Protein AF-0000000078837481 (afdb_homodimer)

Organism: Phenylobacterium zucineum (strain HLK1) (NCBI:txid450851)

pLDDT: mean 87.91, std 17.88, range [26.06, 98.81]

Foldseek 3Di:
DLAVLQDPPPNDSPHDDDFFEACDQDWDQDPVRDTDGGPYYLVDDDQEQEAEFEDDDDDPSRLVSCLVSLVPHQAYEYAACSVVSCLVNPNQFQHEWEHAQVCQVVSCVVRVRHNYDPDDQKDDPRSYIYGYHDVSVVLVVLVVSCVRPNNVSSVSSCVVVVHDHDPDPPD/DLFVLQDPDPNDSPGDDDFFEACDQDWDQDPVRDTDGGPYYLVDDDQEQEAEFEDDDDDPSRLVSCLVSLVPHQAYEYAACSVVSCLVNPNQFQHEWEHAQVCQVVSCVVRVRHNYDPDDQKDDPRSYIYGYHDVSVVLVVLVVSCVRPNNVSSVSSCVVVVHDHDPDPPD

Structure (mmCIF, N/CA/C/O backbone):
data_AF-0000000078837481-model_v1
#
loop_
_entity.id
_entity.type
_entity.pdbx_description
1 polymer 'Transcriptional regulator, AraC family'
#
loop_
_atom_site.group_PDB
_atom_site.id
_atom_site.type_symbol
_atom_site.label_atom_id
_atom_site.label_alt_id
_atom_site.label_comp_id
_atom_site.label_asym_id
_atom_site.label_entity_id
_atom_site.label_seq_id
_atom_site.pdbx_PDB_ins_code
_atom_site.Cartn_x
_atom_site.Cartn_y
_atom_site.Cartn_z
_atom_site.occupancy
_atom_site.B_iso_or_equiv
_atom_site.auth_seq_id
_atom_site.auth_comp_id
_atom_site.auth_asym_id
_atom_site.auth_atom_id
_atom_site.pdbx_PDB_model_num
ATOM 1 N N . MET A 1 1 ? 1.419 1.561 -6.469 1 26.06 1 MET A N 1
ATOM 2 C CA . MET A 1 1 ? 0.127 1.013 -6.875 1 26.06 1 MET A CA 1
ATOM 3 C C . MET A 1 1 ? -0.882 2.129 -7.125 1 26.06 1 MET A C 1
ATOM 5 O O . MET A 1 1 ? -1.909 1.908 -7.77 1 26.06 1 MET A O 1
ATOM 9 N N . PHE A 1 2 ? -0.641 3.16 -6.289 1 31.77 2 PHE A N 1
ATOM 10 C CA . PHE A 1 2 ? -1.582 4.27 -6.41 1 31.77 2 PHE A CA 1
ATOM 11 C C . PHE A 1 2 ? -1.521 4.883 -7.805 1 31.77 2 PHE A C 1
ATOM 13 O O . PHE A 1 2 ? -2.541 5.324 -8.336 1 31.77 2 PHE A O 1
ATOM 20 N N . GLN A 1 3 ? -0.292 4.797 -8.336 1 32.91 3 GLN A N 1
ATOM 21 C CA . GLN A 1 3 ? -0.117 5.672 -9.492 1 32.91 3 GLN A CA 1
ATOM 22 C C . GLN A 1 3 ? -0.918 5.168 -10.688 1 32.91 3 GLN A C 1
ATOM 24 O O . GLN A 1 3 ? -1.493 5.961 -11.438 1 32.91 3 GLN A O 1
ATOM 29 N N . ASP A 1 4 ? -0.676 3.799 -10.969 1 35.66 4 ASP A N 1
ATOM 30 C CA . ASP A 1 4 ? -1.312 3.59 -12.266 1 35.66 4 ASP A CA 1
ATOM 31 C C . ASP A 1 4 ? -2.818 3.816 -12.18 1 35.66 4 ASP A C 1
ATOM 33 O O . ASP A 1 4 ? -3.521 3.729 -13.188 1 35.66 4 ASP A O 1
ATOM 37 N N . ALA A 1 5 ? -3.334 3.584 -11.078 1 35.44 5 ALA A N 1
ATOM 38 C CA . ALA A 1 5 ? -4.777 3.818 -11.078 1 35.44 5 ALA A CA 1
ATOM 39 C C . ALA A 1 5 ? -5.094 5.285 -11.367 1 35.44 5 ALA A C 1
ATOM 41 O O . ALA A 1 5 ? -5.84 5.918 -10.617 1 35.44 5 ALA A O 1
ATOM 42 N N . MET A 1 6 ? -3.994 6.051 -11.586 1 37.44 6 MET A N 1
ATOM 43 C CA . MET A 1 6 ? -4.492 7.316 -12.117 1 37.44 6 MET A CA 1
ATOM 44 C C . MET A 1 6 ? -5.363 7.082 -13.352 1 37.44 6 MET A C 1
ATOM 46 O O . MET A 1 6 ? -4.918 6.48 -14.328 1 37.44 6 MET A O 1
ATOM 50 N N . ALA A 1 7 ? -6.613 6.773 -13.133 1 37.03 7 ALA A N 1
ATOM 51 C CA . ALA A 1 7 ? -7.617 6.629 -14.188 1 37.03 7 ALA A CA 1
ATOM 52 C C . ALA A 1 7 ? -7.531 7.777 -15.188 1 37.03 7 ALA A C 1
ATOM 54 O O . ALA A 1 7 ? -7.277 8.922 -14.805 1 37.03 7 ALA A O 1
ATOM 55 N N . GLU A 1 8 ? -7.207 7.469 -16.375 1 39.19 8 GLU A N 1
ATOM 56 C CA . GLU A 1 8 ? -7.645 8.344 -17.453 1 39.19 8 GLU A CA 1
ATOM 57 C C . GLU A 1 8 ? -9.141 8.625 -17.375 1 39.19 8 GLU A C 1
ATOM 59 O O . GLU A 1 8 ? -9.945 7.695 -17.297 1 39.19 8 GLU A O 1
ATOM 64 N N . VAL A 1 9 ? -9.672 9.523 -16.766 1 36.88 9 VAL A N 1
ATOM 65 C CA . VAL A 1 9 ? -11.086 9.859 -16.891 1 36.88 9 VAL A CA 1
ATOM 66 C C . VAL A 1 9 ? -11.258 10.984 -17.906 1 36.88 9 VAL A C 1
ATOM 68 O O . VAL A 1 9 ? -10.703 12.07 -17.75 1 36.88 9 VAL A O 1
ATOM 71 N N . GLU A 1 10 ? -12.336 10.625 -18.844 1 38.66 10 GLU A N 1
ATOM 72 C CA . GLU A 1 10 ? -12.883 11.375 -19.969 1 38.66 10 GLU A CA 1
ATOM 73 C C . GLU A 1 10 ? -11.773 12.023 -20.797 1 38.66 10 GLU A C 1
ATOM 75 O O . GLU A 1 10 ? -11.914 13.164 -21.25 1 38.66 10 GLU A O 1
ATOM 80 N N . GLY A 1 11 ? -10.688 11.484 -20.922 1 39.62 11 GLY A N 1
ATOM 81 C CA . GLY A 1 11 ? -9.656 12.016 -21.797 1 39.62 11 GLY A CA 1
ATOM 82 C C . GLY A 1 11 ? -8.547 12.734 -21.047 1 39.62 11 GLY A C 1
ATOM 83 O O . GLY A 1 11 ? -7.547 13.133 -21.641 1 39.62 11 GLY A O 1
ATOM 84 N N . ARG A 1 12 ? -8.852 13.406 -19.953 1 42.44 12 ARG A N 1
ATOM 85 C CA . ARG A 1 12 ? -7.828 14.094 -19.172 1 42.44 12 ARG A CA 1
ATOM 86 C C . ARG A 1 12 ? -7.348 13.227 -18.016 1 42.44 12 ARG A C 1
ATOM 88 O O . ARG A 1 12 ? -8.148 12.555 -17.359 1 42.44 12 ARG A O 1
ATOM 95 N N . MET A 1 13 ? -6.301 12.734 -18 1 47.03 13 MET A N 1
ATOM 96 C CA . MET A 1 13 ? -5.672 12.055 -16.875 1 47.03 13 MET A CA 1
ATOM 97 C C . MET A 1 13 ? -5.754 12.914 -15.617 1 47.03 13 MET A C 1
ATOM 99 O O . MET A 1 13 ? -5.293 14.055 -15.602 1 47.03 13 MET A O 1
ATOM 103 N N . ALA A 1 14 ? -6.805 13.047 -14.977 1 54.41 14 ALA A N 1
ATOM 104 C CA . ALA A 1 14 ? -6.742 13.602 -13.625 1 54.41 14 ALA A CA 1
ATOM 105 C C . ALA A 1 14 ? -5.629 12.945 -12.82 1 54.41 14 ALA A C 1
ATOM 107 O O . ALA A 1 14 ? -5.77 11.805 -12.367 1 54.41 14 ALA A O 1
ATOM 108 N N . HIS A 1 15 ? -4.383 13.547 -13.023 1 71.38 15 HIS A N 1
ATOM 109 C CA . HIS A 1 15 ? -3.27 12.766 -12.492 1 71.38 15 HIS A CA 1
ATOM 110 C C . HIS A 1 15 ? -2.434 13.594 -11.523 1 71.38 15 HIS A C 1
ATOM 112 O O . HIS A 1 15 ? -2.344 14.82 -11.656 1 71.38 15 HIS A O 1
ATOM 118 N N . PHE A 1 16 ? -2.354 13.078 -10.422 1 80.5 16 PHE A N 1
ATOM 119 C CA . PHE A 1 16 ? -1.284 13.547 -9.547 1 80.5 16 PHE A CA 1
ATOM 120 C C . PHE A 1 16 ? 0.07 13.047 -10.031 1 80.5 16 PHE A C 1
ATOM 122 O O . PHE A 1 16 ? 0.193 11.891 -10.453 1 80.5 16 PHE A O 1
ATOM 129 N N . SER A 1 17 ? 0.948 14.039 -10.156 1 84.56 17 SER A N 1
ATOM 130 C CA . SER A 1 17 ? 2.336 13.617 -10.312 1 84.56 17 SER A CA 1
ATOM 131 C C . SER A 1 17 ? 2.998 13.391 -8.953 1 84.56 17 SER A C 1
ATOM 133 O O . SER A 1 17 ? 3.24 14.344 -8.211 1 84.56 17 SER A O 1
ATOM 135 N N . LEU A 1 18 ? 3.314 12.18 -8.727 1 88.62 18 LEU A N 1
ATOM 136 C CA . LEU A 1 18 ? 3.809 11.828 -7.402 1 88.62 18 LEU A CA 1
ATOM 137 C C . LEU A 1 18 ? 5.332 11.867 -7.363 1 88.62 18 LEU A C 1
ATOM 139 O O . LEU A 1 18 ? 5.996 11.406 -8.297 1 88.62 18 LEU A O 1
ATOM 143 N N . TYR A 1 19 ? 5.844 12.445 -6.305 1 90.12 19 TYR A N 1
ATOM 144 C CA . TYR A 1 19 ? 7.262 12.32 -5.984 1 90.12 19 TYR A CA 1
ATOM 145 C C . TYR A 1 19 ? 7.473 12.211 -4.48 1 90.12 19 TYR A C 1
ATOM 147 O O . TYR A 1 19 ? 6.625 12.648 -3.695 1 90.12 19 TYR A O 1
ATOM 155 N N . THR A 1 20 ? 8.602 11.609 -4.129 1 93.62 20 THR A N 1
ATOM 156 C CA . THR A 1 20 ? 8.922 11.445 -2.715 1 93.62 20 THR A CA 1
ATOM 157 C C . THR A 1 20 ? 10.031 12.406 -2.297 1 93.62 20 THR A C 1
ATOM 159 O O . THR A 1 20 ? 10.906 12.734 -3.098 1 93.62 20 THR A O 1
ATOM 162 N N . VAL A 1 21 ? 9.906 12.867 -1.098 1 95.38 21 VAL A N 1
ATOM 163 C CA . VAL A 1 21 ? 10.867 13.805 -0.535 1 95.38 21 VAL A CA 1
ATOM 164 C C . VAL A 1 21 ? 11.422 13.25 0.779 1 95.38 21 VAL A C 1
ATOM 166 O O . VAL A 1 21 ? 10.672 12.727 1.601 1 95.38 21 VAL A O 1
ATOM 169 N N . ALA A 1 22 ? 12.719 13.281 0.964 1 95.5 22 ALA A N 1
ATOM 170 C CA . ALA A 1 22 ? 13.414 12.891 2.189 1 95.5 22 ALA A CA 1
ATOM 171 C C . ALA A 1 22 ? 14.492 13.898 2.561 1 95.5 22 ALA A C 1
ATOM 173 O O . ALA A 1 22 ? 14.758 14.836 1.805 1 95.5 22 ALA A O 1
ATOM 174 N N . PRO A 1 23 ? 15.047 13.758 3.82 1 94.38 23 PRO A N 1
ATOM 175 C CA . PRO A 1 23 ? 16.109 14.703 4.168 1 94.38 23 PRO A CA 1
ATOM 176 C C . PRO A 1 23 ? 17.25 14.719 3.146 1 94.38 23 PRO A C 1
ATOM 178 O O . PRO A 1 23 ? 17.766 15.781 2.814 1 94.38 23 PRO A O 1
ATOM 181 N N . THR A 1 24 ? 17.578 13.484 2.682 1 92.19 24 THR A N 1
ATOM 182 C CA . THR A 1 24 ? 18.562 13.297 1.625 1 92.19 24 THR A CA 1
ATOM 183 C C . THR A 1 24 ? 18.016 12.398 0.519 1 92.19 24 THR A C 1
ATOM 185 O O . THR A 1 24 ? 17 11.727 0.706 1 92.19 24 THR A O 1
ATOM 188 N N . PRO A 1 25 ? 18.672 12.484 -0.636 1 90.25 25 PRO A N 1
ATOM 189 C CA . PRO A 1 25 ? 18.188 11.633 -1.722 1 90.25 25 PRO A CA 1
ATOM 190 C C . PRO A 1 25 ? 18.625 10.18 -1.57 1 90.25 25 PRO A C 1
ATOM 192 O O . PRO A 1 25 ? 18.359 9.359 -2.457 1 90.25 25 PRO A O 1
ATOM 195 N N . GLU A 1 26 ? 19.234 9.82 -0.455 1 93.12 26 GLU A N 1
ATOM 196 C CA . GLU A 1 26 ? 19.656 8.445 -0.213 1 93.12 26 GLU A CA 1
ATOM 197 C C . GLU A 1 26 ? 18.469 7.527 0.027 1 93.12 26 GLU A C 1
ATOM 199 O O . GLU A 1 26 ? 17.453 7.953 0.576 1 93.12 26 GLU A O 1
ATOM 204 N N . PRO A 1 27 ? 18.609 6.266 -0.442 1 93.69 27 PRO A N 1
ATOM 205 C CA . PRO A 1 27 ? 17.516 5.32 -0.208 1 93.69 27 PRO A CA 1
ATOM 206 C C . PRO A 1 27 ? 17.094 5.246 1.26 1 93.69 27 PRO A C 1
ATOM 208 O O . PRO A 1 27 ? 17.953 5.305 2.148 1 93.69 27 PRO A O 1
ATOM 211 N N . VAL A 1 28 ? 15.797 5.148 1.418 1 90.94 28 VAL A N 1
ATOM 212 C CA . VAL A 1 28 ? 15.227 5.051 2.758 1 90.94 28 VAL A CA 1
ATOM 213 C C . VAL A 1 28 ? 14.586 3.674 2.949 1 90.94 28 VAL A C 1
ATOM 215 O O . VAL A 1 28 ? 13.758 3.25 2.145 1 90.94 28 VAL A O 1
ATOM 218 N N . ARG A 1 29 ? 15.008 2.998 3.99 1 87.25 29 ARG A N 1
ATOM 219 C CA . ARG A 1 29 ? 14.398 1.718 4.332 1 87.25 29 ARG A CA 1
ATOM 220 C C . ARG A 1 29 ? 13.164 1.917 5.215 1 87.25 29 ARG A C 1
ATOM 222 O O . ARG A 1 29 ? 13.266 2.467 6.312 1 87.25 29 ARG A O 1
ATOM 229 N N . MET A 1 30 ? 12.117 1.391 4.723 1 82.94 30 MET A N 1
ATOM 230 C CA . MET A 1 30 ? 10.867 1.494 5.469 1 82.94 30 MET A CA 1
ATOM 231 C C . MET A 1 30 ? 10.742 0.363 6.484 1 82.94 30 MET A C 1
ATOM 233 O O . MET A 1 30 ? 11.438 -0.65 6.379 1 82.94 30 MET A O 1
ATOM 237 N N . THR A 1 31 ? 9.984 0.559 7.566 1 69.19 31 THR A N 1
ATOM 238 C CA . THR A 1 31 ? 9.797 -0.431 8.617 1 69.19 31 THR A CA 1
ATOM 239 C C . THR A 1 31 ? 9.414 -1.784 8.031 1 69.19 31 THR A C 1
ATOM 241 O O . THR A 1 31 ? 9.875 -2.826 8.492 1 69.19 31 THR A O 1
ATOM 244 N N . GLY A 1 32 ? 8.719 -1.989 6.832 1 70.31 32 GLY A N 1
ATOM 245 C CA . GLY A 1 32 ? 8.32 -3.227 6.184 1 70.31 32 GLY A CA 1
ATOM 246 C C . GLY A 1 32 ? 9.414 -3.83 5.32 1 70.31 32 GLY A C 1
ATOM 247 O O . GLY A 1 32 ? 9.289 -4.965 4.855 1 70.31 32 GLY A O 1
ATOM 248 N N . GLY A 1 33 ? 10.508 -3.166 5.262 1 77.25 33 GLY A N 1
ATOM 249 C CA . GLY A 1 33 ? 11.656 -3.689 4.535 1 77.25 33 GLY A CA 1
ATOM 250 C C . GLY A 1 33 ? 11.789 -3.119 3.137 1 77.25 33 GLY A C 1
ATOM 251 O O . GLY A 1 33 ? 12.82 -3.289 2.486 1 77.25 33 GLY A O 1
ATOM 252 N N . LEU A 1 34 ? 10.773 -2.475 2.711 1 85.06 34 LEU A N 1
ATOM 253 C CA . LEU A 1 34 ? 10.844 -1.823 1.407 1 85.06 34 LEU A CA 1
ATOM 254 C C . LEU A 1 34 ? 11.859 -0.683 1.425 1 85.06 34 LEU A C 1
ATOM 256 O O . LEU A 1 34 ? 11.898 0.099 2.377 1 85.06 34 LEU A O 1
ATOM 260 N N . VAL A 1 35 ? 12.648 -0.64 0.403 1 90.38 35 VAL A N 1
ATOM 261 C CA . VAL A 1 35 ? 13.609 0.451 0.262 1 90.38 35 VAL A CA 1
ATOM 262 C C . VAL A 1 35 ? 13.156 1.391 -0.856 1 90.38 35 VAL A C 1
ATOM 264 O O . VAL A 1 35 ? 13.008 0.97 -2.006 1 90.38 35 VAL A O 1
ATOM 267 N N . VAL A 1 36 ? 12.977 2.652 -0.474 1 91.94 36 VAL A N 1
ATOM 268 C CA . VAL A 1 36 ? 12.461 3.643 -1.416 1 91.94 36 VAL A CA 1
ATOM 269 C C . VAL A 1 36 ? 13.555 4.66 -1.737 1 91.94 36 VAL A C 1
ATOM 271 O O . VAL A 1 36 ? 14.281 5.105 -0.845 1 91.94 36 VAL A O 1
ATOM 274 N N . GLN A 1 37 ? 13.648 4.957 -2.967 1 93.94 37 GLN A N 1
ATOM 275 C CA . GLN A 1 37 ? 14.539 6.027 -3.41 1 93.94 37 GLN A CA 1
ATOM 276 C C . GLN A 1 37 ? 13.781 7.348 -3.543 1 93.94 37 GLN A C 1
ATOM 278 O O . GLN A 1 37 ? 12.977 7.52 -4.457 1 93.94 37 GLN A O 1
ATOM 283 N N . PRO A 1 38 ? 14.164 8.266 -2.59 1 94.56 38 PRO A N 1
ATOM 284 C CA . PRO A 1 38 ? 13.492 9.562 -2.73 1 94.56 38 PRO A CA 1
ATOM 285 C C . PRO A 1 38 ? 13.859 10.273 -4.031 1 94.56 38 PRO A C 1
ATOM 287 O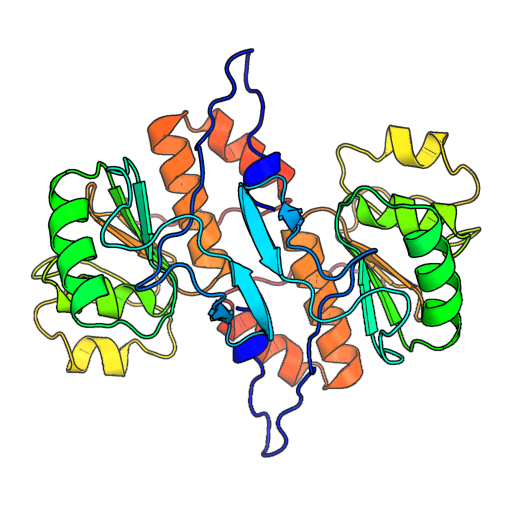 O . PRO A 1 38 ? 15.008 10.211 -4.473 1 94.56 38 PRO A O 1
ATOM 290 N N . ARG A 1 39 ? 12.875 10.961 -4.656 1 92.88 39 ARG A N 1
ATOM 291 C CA . ARG A 1 39 ? 13.133 11.719 -5.879 1 92.88 39 ARG A CA 1
ATOM 292 C C . ARG A 1 39 ? 13.867 13.023 -5.57 1 92.88 39 ARG A C 1
ATOM 294 O O . ARG A 1 39 ? 14.695 13.477 -6.363 1 92.88 39 ARG A O 1
ATOM 301 N N . PHE A 1 40 ? 13.562 13.602 -4.379 1 95.19 40 PHE A N 1
ATOM 302 C CA . PHE A 1 40 ? 14.164 14.875 -4.016 1 95.19 40 PHE A CA 1
ATOM 303 C C . PHE A 1 40 ? 14.586 14.883 -2.553 1 95.19 40 PHE A C 1
ATOM 305 O O . PHE A 1 40 ? 14 14.172 -1.73 1 95.19 40 PHE A O 1
ATOM 312 N N . ALA A 1 41 ? 15.586 15.672 -2.322 1 96.62 41 ALA A N 1
ATOM 313 C CA . ALA A 1 41 ? 15.852 16.109 -0.957 1 96.62 41 ALA A CA 1
ATOM 314 C C . ALA A 1 41 ? 14.969 17.297 -0.584 1 96.62 41 ALA A C 1
ATOM 316 O O . ALA A 1 41 ? 14.516 18.047 -1.457 1 96.62 41 ALA A O 1
ATOM 317 N N . VAL A 1 42 ? 14.742 17.469 0.721 1 96.12 42 VAL A N 1
ATOM 318 C CA . VAL A 1 42 ? 13.922 18.578 1.178 1 96.12 42 VAL A CA 1
ATOM 319 C C . VAL A 1 42 ? 14.516 19.891 0.677 1 96.12 42 VAL A C 1
ATOM 321 O O . VAL A 1 42 ? 13.781 20.859 0.417 1 96.12 42 VAL A O 1
ATOM 324 N N . ALA A 1 43 ? 15.82 19.969 0.473 1 95.12 43 ALA A N 1
ATOM 325 C CA . ALA A 1 43 ? 16.516 21.172 0.068 1 95.12 43 ALA A CA 1
ATOM 326 C C . ALA A 1 43 ? 16.188 21.547 -1.372 1 95.12 43 ALA A C 1
ATOM 328 O O . ALA A 1 43 ? 16.266 22.719 -1.752 1 95.12 43 ALA A O 1
ATOM 329 N N . ASP A 1 44 ? 15.781 20.625 -2.186 1 95.06 44 ASP A N 1
ATOM 330 C CA . ASP A 1 44 ? 15.609 20.906 -3.605 1 95.06 44 ASP A CA 1
ATOM 331 C C . ASP A 1 44 ? 14.25 20.438 -4.109 1 95.06 44 ASP A C 1
ATOM 333 O O . ASP A 1 44 ? 14.039 20.312 -5.316 1 95.06 44 ASP A O 1
ATOM 337 N N . ALA A 1 45 ? 13.367 20.125 -3.236 1 96.44 45 ALA A N 1
ATOM 338 C CA . ALA A 1 45 ? 12.047 19.625 -3.641 1 96.44 45 ALA A CA 1
ATOM 339 C C . ALA A 1 45 ? 11.203 20.75 -4.223 1 96.44 45 ALA A C 1
ATOM 341 O O . ALA A 1 45 ? 11.156 21.859 -3.67 1 96.44 45 ALA A O 1
ATOM 342 N N . PRO A 1 46 ? 10.508 20.531 -5.379 1 96.19 46 PRO A N 1
ATOM 343 C CA . PRO A 1 46 ? 9.547 21.516 -5.859 1 96.19 46 PRO A CA 1
ATOM 344 C C . PRO A 1 46 ? 8.359 21.703 -4.914 1 96.19 46 PRO A C 1
ATOM 346 O O . PRO A 1 46 ? 8.094 20.828 -4.086 1 96.19 46 PRO A O 1
ATOM 349 N N . GLN A 1 47 ? 7.633 22.875 -5.078 1 97.38 47 GLN A N 1
ATOM 350 C CA . GLN A 1 47 ? 6.441 23.125 -4.273 1 97.38 47 GLN A CA 1
ATOM 351 C C . GLN A 1 47 ? 5.309 22.188 -4.66 1 97.38 47 GLN A C 1
ATOM 353 O O . GLN A 1 47 ? 4.863 22.172 -5.809 1 97.38 47 GLN A O 1
ATOM 358 N N . PRO A 1 48 ? 4.867 21.406 -3.67 1 95.75 48 PRO A N 1
ATOM 359 C CA . PRO A 1 48 ? 3.752 20.5 -3.959 1 95.75 48 PRO A CA 1
ATOM 360 C C . PRO A 1 48 ? 2.391 21.172 -3.787 1 95.75 48 PRO A C 1
ATOM 362 O O . PRO A 1 48 ? 2.258 22.125 -3.002 1 95.75 48 PRO A O 1
ATOM 365 N N . ASP A 1 49 ? 1.393 20.609 -4.492 1 94.19 49 ASP A N 1
ATOM 366 C CA . ASP A 1 49 ? 0.005 21 -4.262 1 94.19 49 ASP A CA 1
ATOM 367 C C . ASP A 1 49 ? -0.604 20.219 -3.102 1 94.19 49 ASP A C 1
ATOM 369 O O . ASP A 1 49 ? -1.427 20.75 -2.354 1 94.19 49 ASP A O 1
ATOM 373 N N . VAL A 1 50 ? -0.196 18.953 -3.004 1 95.31 50 VAL A N 1
ATOM 374 C CA . VAL A 1 50 ? -0.675 18.047 -1.969 1 95.31 50 VAL A CA 1
ATOM 375 C C . VAL A 1 50 ? 0.513 17.406 -1.252 1 95.31 50 VAL A C 1
ATOM 377 O O . VAL A 1 50 ? 1.466 16.953 -1.895 1 95.31 50 VAL A O 1
ATOM 380 N N . ILE A 1 51 ? 0.456 17.422 0.068 1 97.12 51 ILE A N 1
ATOM 381 C CA . ILE A 1 51 ? 1.488 16.781 0.87 1 97.12 51 ILE A CA 1
ATOM 382 C C . ILE A 1 51 ? 0.883 15.609 1.645 1 97.12 51 ILE A C 1
ATOM 384 O O . ILE A 1 51 ? -0.155 15.766 2.293 1 97.12 51 ILE A O 1
ATOM 388 N N . VAL A 1 52 ? 1.451 14.461 1.493 1 96.44 52 VAL A N 1
ATOM 389 C CA . VAL A 1 52 ? 1.064 13.289 2.277 1 96.44 52 VAL A CA 1
ATOM 390 C C . VAL A 1 52 ? 2.201 12.898 3.221 1 96.44 52 VAL A C 1
ATOM 392 O O . VAL A 1 52 ? 3.318 12.633 2.777 1 96.44 52 VAL A O 1
ATOM 395 N N . VAL A 1 53 ? 1.93 12.867 4.516 1 96.38 53 VAL A N 1
ATOM 396 C CA . VAL A 1 53 ? 2.928 12.547 5.531 1 96.38 53 VAL A CA 1
ATOM 397 C C . VAL A 1 53 ? 2.594 11.203 6.172 1 96.38 53 VAL A C 1
ATOM 399 O O . VAL A 1 53 ? 1.685 11.109 7.004 1 96.38 53 VAL A O 1
ATOM 402 N N . PRO A 1 54 ? 3.371 10.195 5.828 1 93.81 54 PRO A N 1
ATOM 403 C CA . PRO A 1 54 ? 3.158 8.891 6.461 1 93.81 54 PRO A CA 1
ATOM 404 C C . PRO A 1 54 ? 3.863 8.773 7.812 1 93.81 54 PRO A C 1
ATOM 406 O O . PRO A 1 54 ? 4.516 9.719 8.258 1 93.81 54 PRO A O 1
ATOM 409 N N . ALA A 1 55 ? 3.645 7.59 8.461 1 91.25 55 ALA A N 1
ATOM 410 C CA . ALA A 1 55 ? 4.453 7.305 9.641 1 91.25 55 ALA A CA 1
ATOM 411 C C . ALA A 1 55 ? 5.941 7.41 9.328 1 91.25 55 ALA A C 1
ATOM 413 O O . ALA A 1 55 ? 6.406 6.879 8.312 1 91.25 55 ALA A O 1
ATOM 414 N N . GLN A 1 56 ? 6.676 8.133 10.125 1 86.56 56 GLN A N 1
ATOM 415 C CA . GLN A 1 56 ? 8.094 8.359 9.875 1 86.56 56 GLN A CA 1
ATOM 416 C C . GLN A 1 56 ? 8.781 8.961 11.102 1 86.56 56 GLN A C 1
ATOM 418 O O . GLN A 1 56 ? 8.117 9.539 11.969 1 86.56 56 GLN A O 1
ATOM 423 N N . ARG A 1 57 ? 10.039 8.695 11.047 1 85.19 57 ARG A N 1
ATOM 424 C CA . ARG A 1 57 ? 10.875 9.547 11.875 1 85.19 57 ARG A CA 1
ATOM 425 C C . ARG A 1 57 ? 11.25 10.828 11.133 1 85.19 57 ARG A C 1
ATOM 427 O O . ARG A 1 57 ? 11.492 10.805 9.93 1 85.19 57 ARG A O 1
ATOM 434 N N . SER A 1 58 ? 11.133 11.945 11.797 1 87 58 SER A N 1
ATOM 435 C CA . SER A 1 58 ? 11.391 13.195 11.094 1 87 58 SER A CA 1
ATOM 436 C C . SER A 1 58 ? 12.617 13.906 11.664 1 87 58 SER A C 1
ATOM 438 O O . SER A 1 58 ? 12.906 13.797 12.852 1 87 58 SER A O 1
ATOM 440 N N . THR A 1 59 ? 13.297 14.516 10.766 1 90.56 59 THR A N 1
ATOM 441 C CA . THR A 1 59 ? 14.406 15.383 11.156 1 90.56 59 THR A CA 1
ATOM 442 C C . THR A 1 59 ? 13.938 16.828 11.281 1 90.56 59 THR A C 1
ATOM 444 O O . THR A 1 59 ? 12.828 17.172 10.859 1 90.56 59 THR A O 1
ATOM 447 N N . GLU A 1 60 ? 14.82 17.578 11.914 1 93.75 60 GLU A N 1
ATOM 448 C CA . GLU A 1 60 ? 14.523 19.016 12 1 93.75 60 GLU A CA 1
ATOM 449 C C . GLU A 1 60 ? 14.375 19.625 10.609 1 93.75 60 GLU A C 1
ATOM 451 O O . GLU A 1 60 ? 13.5 20.469 10.383 1 93.75 60 GLU A O 1
ATOM 456 N N . GLU A 1 61 ? 15.211 19.172 9.719 1 93.62 61 GLU A N 1
ATOM 457 C CA . GLU A 1 61 ? 15.164 19.672 8.352 1 93.62 61 GLU A CA 1
ATOM 458 C C . GLU A 1 61 ? 13.852 19.312 7.668 1 93.62 61 GLU A C 1
ATOM 460 O O . GLU A 1 61 ? 13.258 20.125 6.965 1 93.62 61 GLU A O 1
ATOM 465 N N . SER A 1 62 ? 13.422 18.141 7.906 1 95.19 62 SER A N 1
ATOM 466 C CA . SER A 1 62 ? 12.164 17.688 7.32 1 95.19 62 SER A CA 1
ATOM 467 C C . SER A 1 62 ? 10.977 18.453 7.898 1 95.19 62 SER A C 1
ATOM 469 O O . SER A 1 62 ? 10.039 18.797 7.172 1 95.19 62 SER A O 1
ATOM 471 N N . ARG A 1 63 ? 11.055 18.75 9.156 1 96.88 63 ARG A N 1
ATOM 472 C CA . ARG A 1 63 ? 9.969 19.484 9.805 1 96.88 63 ARG A CA 1
ATOM 473 C C . ARG A 1 63 ? 9.914 20.922 9.305 1 96.88 63 ARG A C 1
ATOM 475 O O . ARG A 1 63 ? 8.828 21.469 9.078 1 96.88 63 ARG A O 1
ATOM 482 N N . ALA A 1 64 ? 11.094 21.516 9.148 1 97 64 ALA A N 1
ATOM 483 C CA . ALA A 1 64 ? 11.141 22.875 8.617 1 97 64 ALA A CA 1
ATOM 484 C C . ALA A 1 64 ? 10.578 22.922 7.199 1 97 64 ALA A C 1
ATOM 486 O O . ALA A 1 64 ? 9.805 23.828 6.867 1 97 64 ALA A O 1
ATOM 487 N N . TRP A 1 65 ? 10.961 21.969 6.406 1 97.62 65 TRP A N 1
ATOM 488 C CA . TRP A 1 65 ? 10.445 21.891 5.043 1 97.62 65 TRP A CA 1
ATOM 489 C C . TRP A 1 65 ? 8.93 21.703 5.047 1 97.62 65 TRP A C 1
ATOM 491 O O . TRP A 1 65 ? 8.219 22.375 4.289 1 97.62 65 TRP A O 1
ATOM 501 N N . LEU A 1 66 ? 8.43 20.828 5.914 1 98.25 66 LEU A N 1
ATOM 502 C CA . LEU A 1 66 ? 7.004 20.547 6.016 1 98.25 66 LEU A CA 1
ATOM 503 C C . LEU A 1 66 ? 6.234 21.828 6.363 1 98.25 66 LEU A C 1
ATOM 505 O O . LEU A 1 66 ? 5.215 22.125 5.738 1 98.25 66 LEU A O 1
ATOM 509 N N . LYS A 1 67 ? 6.699 22.516 7.316 1 98 67 LYS A N 1
ATOM 510 C CA . LYS A 1 67 ? 6.055 23.75 7.738 1 98 67 LYS A CA 1
ATOM 511 C C . LYS A 1 67 ? 5.992 24.75 6.594 1 98 67 LYS A C 1
ATOM 513 O O 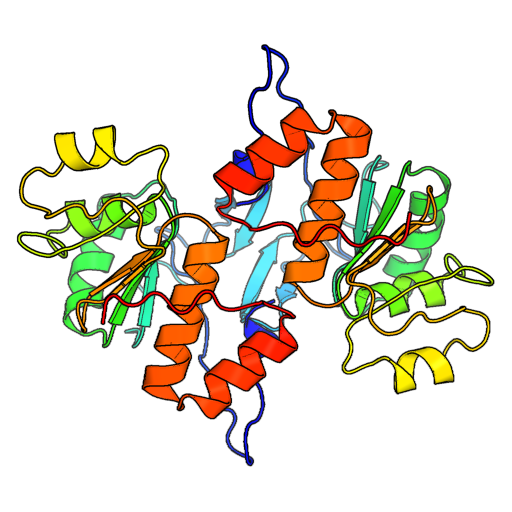. LYS A 1 67 ? 4.934 25.312 6.309 1 98 67 LYS A O 1
ATOM 518 N N . ALA A 1 68 ? 7.07 24.906 5.902 1 97.94 68 ALA A N 1
ATOM 519 C CA . ALA A 1 68 ? 7.152 25.875 4.816 1 97.94 68 ALA A CA 1
ATOM 520 C C . ALA A 1 68 ? 6.293 25.438 3.629 1 97.94 68 ALA A C 1
ATOM 522 O O . ALA A 1 68 ? 5.527 26.234 3.084 1 97.94 68 ALA A O 1
ATOM 523 N N . ALA A 1 69 ? 6.43 24.203 3.227 1 98.12 69 ALA A N 1
ATOM 524 C CA . ALA A 1 69 ? 5.723 23.688 2.057 1 98.12 69 ALA A CA 1
ATOM 525 C C . ALA A 1 69 ? 4.215 23.672 2.293 1 98.12 69 ALA A C 1
ATOM 527 O O . ALA A 1 69 ? 3.432 23.938 1.375 1 98.12 69 ALA A O 1
ATOM 528 N N . SER A 1 70 ? 3.826 23.359 3.527 1 98.31 70 SER A N 1
ATOM 529 C CA . SER A 1 70 ? 2.404 23.25 3.844 1 98.31 70 SER A CA 1
ATOM 530 C C . SER A 1 70 ? 1.715 24.609 3.773 1 98.31 70 SER A C 1
ATOM 532 O O . SER A 1 70 ? 0.513 24.688 3.508 1 98.31 70 SER A O 1
ATOM 534 N N . ALA A 1 71 ? 2.432 25.641 4 1 97.69 71 ALA A N 1
ATOM 535 C CA . ALA A 1 71 ? 1.866 26.984 3.961 1 97.69 71 ALA A CA 1
ATOM 536 C C . ALA A 1 71 ? 1.362 27.328 2.562 1 97.69 71 ALA A C 1
ATOM 538 O O . ALA A 1 71 ? 0.457 28.156 2.406 1 97.69 71 ALA A O 1
ATOM 539 N N . LYS A 1 72 ? 1.894 26.672 1.567 1 97.44 72 LYS A N 1
ATOM 540 C CA . LYS A 1 72 ? 1.555 27 0.185 1 97.44 72 LYS A CA 1
ATOM 541 C C . LYS A 1 72 ? 0.81 25.844 -0.483 1 97.44 72 LYS A C 1
ATOM 543 O O . LYS A 1 72 ? 0.331 25.969 -1.61 1 97.44 72 LYS A O 1
ATOM 548 N N . ALA A 1 73 ? 0.765 24.719 0.184 1 97.38 73 ALA A N 1
ATOM 549 C CA . ALA A 1 73 ? 0.074 23.547 -0.372 1 97.38 73 ALA A CA 1
ATOM 550 C C . ALA A 1 73 ? -1.44 23.719 -0.264 1 97.38 73 ALA A C 1
ATOM 552 O O . ALA A 1 73 ? -1.936 24.391 0.633 1 97.38 73 ALA A O 1
ATOM 553 N N . GLU A 1 74 ? -2.133 23.062 -1.146 1 96.06 74 GLU A N 1
ATOM 554 C CA . GLU A 1 74 ? -3.592 23.062 -1.092 1 96.06 74 GLU A CA 1
ATOM 555 C C . GLU A 1 74 ? -4.102 22.156 0.027 1 96.06 74 GLU A C 1
ATOM 557 O O . GLU A 1 74 ? -5.078 22.484 0.702 1 96.06 74 GLU A O 1
ATOM 562 N N . VAL A 1 75 ? -3.52 21.062 0.19 1 97.19 75 VAL A N 1
ATOM 563 C CA . VAL A 1 75 ? -3.877 20.125 1.256 1 97.19 75 VAL A CA 1
ATOM 564 C C . VAL A 1 75 ? -2.619 19.438 1.782 1 97.19 75 VAL A C 1
ATOM 566 O O . VAL A 1 75 ? -1.751 19.031 1.003 1 97.19 75 VAL A O 1
ATOM 569 N N . THR A 1 76 ? -2.488 19.406 3.066 1 98.31 76 THR A N 1
ATOM 570 C CA . THR A 1 76 ? -1.513 18.578 3.76 1 98.31 76 THR A CA 1
ATOM 571 C C . THR A 1 76 ? -2.209 17.484 4.582 1 98.31 76 THR A C 1
ATOM 573 O O . THR A 1 76 ? -3.031 17.797 5.449 1 98.31 76 THR A O 1
ATOM 576 N N . MET A 1 77 ? -1.882 16.25 4.242 1 97.94 77 MET A N 1
ATOM 577 C CA . MET A 1 77 ? -2.596 15.188 4.941 1 97.94 77 MET A CA 1
ATOM 578 C C . MET A 1 77 ? -1.618 14.188 5.559 1 97.94 77 MET A C 1
ATOM 580 O O . MET A 1 77 ? -0.475 14.078 5.113 1 97.94 77 MET A O 1
ATOM 584 N N . SER A 1 78 ? -2.08 13.523 6.629 1 97.31 78 SER A N 1
ATOM 585 C CA . SER A 1 78 ? -1.271 12.508 7.305 1 97.31 78 SER A CA 1
ATOM 586 C C . SER A 1 78 ? -1.98 11.164 7.328 1 97.31 78 SER A C 1
ATOM 588 O O . SER A 1 78 ? -3.209 11.102 7.254 1 97.31 78 SER A O 1
ATOM 590 N N . VAL A 1 79 ? -1.215 10.148 7.348 1 95.38 79 VAL A N 1
ATOM 591 C CA . VAL A 1 79 ? -1.689 8.781 7.551 1 95.38 79 VAL A CA 1
ATOM 592 C C . VAL A 1 79 ? -1.006 8.172 8.773 1 95.38 79 VAL A C 1
ATOM 594 O O . VAL A 1 79 ? 0.2 8.344 8.969 1 95.38 79 VAL A O 1
ATOM 597 N N . CYS A 1 80 ? -1.804 7.441 9.594 1 95.25 80 CYS A N 1
ATOM 598 C CA . CYS A 1 80 ? -1.268 6.805 10.797 1 95.25 80 CYS A CA 1
ATOM 599 C C . CYS A 1 80 ? -0.549 7.82 11.68 1 95.25 80 CYS A C 1
ATOM 601 O O . CYS A 1 80 ? -1.108 8.867 12.008 1 95.25 80 CYS A O 1
ATOM 603 N N . THR A 1 81 ? 0.682 7.547 12.086 1 95.69 81 THR A N 1
ATOM 604 C CA . THR A 1 81 ? 1.356 8.43 13.031 1 95.69 81 THR A CA 1
ATOM 605 C C . THR A 1 81 ? 2.012 9.602 12.305 1 95.69 81 THR A C 1
ATOM 607 O O . THR A 1 81 ? 2.744 10.383 12.914 1 95.69 81 THR A O 1
ATOM 610 N N . GLY A 1 82 ? 1.695 9.766 11.047 1 96.5 82 GLY A N 1
ATOM 611 C CA . GLY A 1 82 ? 2.082 10.992 10.367 1 96.5 82 GLY A CA 1
ATOM 612 C C . GLY A 1 82 ? 1.497 12.234 11.008 1 96.5 82 GLY A C 1
ATOM 613 O O . GLY A 1 82 ? 2.051 13.328 10.875 1 96.5 82 GLY A O 1
ATOM 614 N N . ALA A 1 83 ? 0.422 12.078 11.695 1 98.31 83 ALA A N 1
ATOM 615 C CA . ALA A 1 83 ? -0.254 13.18 12.367 1 98.31 83 ALA A CA 1
ATOM 616 C C . ALA A 1 83 ? 0.65 13.82 13.414 1 98.31 83 ALA A C 1
ATOM 618 O O . ALA A 1 83 ? 0.551 15.023 13.68 1 98.31 83 ALA A O 1
ATOM 619 N N . PHE A 1 84 ? 1.551 13.047 14.016 1 98.25 84 PHE A N 1
ATOM 620 C CA . PHE A 1 84 ? 2.484 13.594 14.992 1 98.25 84 PHE A CA 1
ATOM 621 C C . PHE A 1 84 ? 3.359 14.672 14.359 1 98.25 84 PHE A C 1
ATOM 623 O O . PHE A 1 84 ? 3.637 15.695 14.984 1 98.25 84 PHE A O 1
ATOM 630 N N . GLN A 1 85 ? 3.766 14.438 13.102 1 97.75 85 GLN A N 1
ATOM 631 C CA . GLN A 1 85 ? 4.629 15.398 12.422 1 97.75 85 GLN A CA 1
ATOM 632 C C . GLN A 1 85 ? 3.877 16.688 12.117 1 97.75 85 GLN A C 1
ATOM 634 O O . GLN A 1 85 ? 4.434 17.781 12.234 1 97.75 85 GLN A O 1
ATOM 639 N N . LEU A 1 86 ? 2.607 16.562 11.711 1 98.5 86 LEU A N 1
ATOM 640 C CA . LEU A 1 86 ? 1.796 17.75 11.484 1 98.5 86 LEU A CA 1
ATOM 641 C C . LEU A 1 86 ? 1.623 18.547 12.781 1 98.5 86 LEU A C 1
ATOM 643 O O . LEU A 1 86 ? 1.721 19.766 12.773 1 98.5 86 LEU A O 1
ATOM 647 N N . ALA A 1 87 ? 1.36 17.812 13.828 1 98.62 87 ALA A N 1
ATOM 648 C CA . ALA A 1 87 ? 1.169 18.453 15.125 1 98.62 87 ALA A CA 1
ATOM 649 C C . ALA A 1 87 ? 2.445 19.156 15.578 1 98.62 87 ALA A C 1
ATOM 651 O O . ALA A 1 87 ? 2.393 20.266 16.109 1 98.62 87 ALA A O 1
ATOM 652 N N . ARG A 1 88 ? 3.561 18.578 15.352 1 98 88 ARG A N 1
ATOM 653 C CA . ARG A 1 88 ? 4.84 19.109 15.812 1 98 88 ARG A CA 1
ATOM 654 C C . ARG A 1 88 ? 5.156 20.438 15.141 1 98 88 ARG A C 1
ATOM 656 O O . ARG A 1 88 ? 5.836 21.281 15.727 1 98 88 ARG A O 1
ATOM 663 N N . VAL A 1 89 ? 4.641 20.641 13.953 1 97.81 89 VAL A N 1
ATOM 664 C CA . VAL A 1 89 ? 4.934 21.891 13.266 1 97.81 89 VAL A CA 1
ATOM 665 C C . VAL A 1 89 ? 3.76 22.859 13.43 1 97.81 89 VAL A C 1
ATOM 667 O O . VAL A 1 89 ? 3.689 23.875 12.742 1 97.81 89 VAL A O 1
ATOM 670 N N . GLY A 1 90 ? 2.789 22.484 14.258 1 98.12 90 GLY A N 1
ATOM 671 C CA . GLY A 1 90 ? 1.736 23.391 14.672 1 98.12 90 GLY A CA 1
ATOM 672 C C . GLY A 1 90 ? 0.553 23.406 13.719 1 98.12 90 GLY A C 1
ATOM 673 O O . GLY A 1 90 ? -0.38 24.203 13.898 1 98.12 90 GLY A O 1
ATOM 674 N N . LEU A 1 91 ? 0.504 22.531 12.766 1 98.44 91 LEU A N 1
ATOM 675 C CA . LEU A 1 91 ? -0.52 22.547 11.727 1 98.44 91 LEU A CA 1
ATOM 676 C C . LEU A 1 91 ? -1.87 22.109 12.281 1 98.44 91 LEU A C 1
ATOM 678 O O . LEU A 1 91 ? -2.91 22.375 11.672 1 98.44 91 LEU A O 1
ATOM 682 N N . LEU A 1 92 ? -1.876 21.469 13.461 1 98.69 92 LEU A N 1
ATOM 683 C CA . LEU A 1 92 ? -3.115 20.875 13.961 1 98.69 92 LEU A CA 1
ATOM 684 C C . LEU A 1 92 ? -3.6 21.609 15.203 1 98.69 92 LEU A C 1
ATOM 686 O O . LEU A 1 92 ? -4.617 21.25 15.789 1 98.69 92 LEU A O 1
ATOM 690 N N . ASP A 1 93 ? -2.902 22.688 15.617 1 98.44 93 ASP A N 1
ATOM 691 C CA . ASP A 1 93 ? -3.264 23.391 16.844 1 98.44 93 ASP A CA 1
ATOM 692 C C . ASP A 1 93 ? -4.695 23.922 16.766 1 98.44 93 ASP A C 1
ATOM 694 O O . ASP A 1 93 ? -5.035 24.672 15.852 1 98.44 93 ASP A O 1
ATOM 698 N N . GLY A 1 94 ? -5.5 23.484 17.719 1 98.56 94 GLY A N 1
ATOM 699 C CA . GLY A 1 94 ? -6.871 23.953 17.844 1 98.56 94 GLY A CA 1
ATOM 700 C C . GLY A 1 94 ? -7.82 23.266 16.875 1 98.56 94 GLY A C 1
ATOM 701 O O . GLY A 1 94 ? -9.016 23.578 16.844 1 98.56 94 GLY A O 1
ATOM 702 N N . LEU A 1 95 ? -7.379 22.359 16.141 1 98.62 95 LEU A N 1
ATOM 703 C CA . LEU A 1 95 ? -8.188 21.719 15.102 1 98.62 95 LEU A CA 1
ATOM 704 C C . LEU A 1 95 ? -8.508 20.281 15.477 1 98.62 95 LEU A C 1
ATOM 706 O O . LEU A 1 95 ? -7.75 19.625 16.203 1 98.62 95 LEU A O 1
ATOM 710 N N . PRO A 1 96 ? -9.703 19.781 14.984 1 98.62 96 PRO A N 1
ATOM 711 C CA . PRO A 1 96 ? -9.914 18.328 15.094 1 98.62 96 PRO A CA 1
ATOM 712 C C . PRO A 1 96 ? -8.938 17.531 14.234 1 98.62 96 PRO A C 1
ATOM 714 O O . PRO A 1 96 ? -8.578 17.953 13.141 1 98.62 96 PRO A O 1
ATOM 717 N N . ALA A 1 97 ? -8.5 16.391 14.734 1 98.69 97 ALA A N 1
ATOM 718 C CA . ALA A 1 97 ? -7.602 15.492 14.008 1 98.69 97 ALA A CA 1
ATOM 719 C C . ALA A 1 97 ? -7.734 14.055 14.5 1 98.69 97 ALA A C 1
ATOM 721 O O . ALA A 1 97 ? -8.297 13.812 15.57 1 98.69 97 ALA A O 1
ATOM 722 N N . THR A 1 98 ? -7.344 13.172 13.766 1 98.5 98 THR A N 1
ATOM 723 C CA . THR A 1 98 ? -7.223 11.789 14.203 1 98.5 98 THR A CA 1
ATOM 724 C C . THR A 1 98 ? -5.855 11.219 13.844 1 98.5 98 THR A C 1
ATOM 726 O O . THR A 1 98 ? -5.023 11.922 13.258 1 98.5 98 THR A O 1
ATOM 729 N N . THR A 1 99 ? -5.473 10.094 14.352 1 98.06 99 THR A N 1
ATOM 730 C CA . THR A 1 99 ? -4.266 9.32 14.078 1 98.06 99 THR A CA 1
ATOM 731 C C . THR A 1 99 ? -4.52 7.832 14.289 1 98.06 99 THR A C 1
ATOM 733 O O . THR A 1 99 ? -5.668 7.406 14.445 1 98.06 99 THR A O 1
ATOM 736 N N . HIS A 1 100 ? -3.51 7.098 14.164 1 96.19 100 HIS A N 1
ATOM 737 C CA . HIS A 1 100 ? -3.678 5.664 14.367 1 96.19 100 HIS A CA 1
ATOM 738 C C . HIS A 1 100 ? -4.215 5.367 15.766 1 96.19 100 HIS A C 1
ATOM 740 O O . HIS A 1 100 ? -3.744 5.938 16.75 1 96.19 100 HIS A O 1
ATOM 746 N N . HIS A 1 101 ? -5.094 4.426 15.844 1 96.44 101 HIS A N 1
ATOM 747 C CA . HIS A 1 101 ? -5.852 4.195 17.062 1 96.44 101 HIS A CA 1
ATOM 748 C C . HIS A 1 101 ? -4.934 3.766 18.203 1 96.44 101 HIS A C 1
ATOM 750 O O . HIS A 1 101 ? -5.203 4.066 19.375 1 96.44 101 HIS A O 1
ATOM 756 N N . ASP A 1 102 ? -3.852 3.105 17.875 1 94.44 102 ASP A N 1
ATOM 757 C CA . ASP A 1 102 ? -2.932 2.633 18.906 1 94.44 102 ASP A CA 1
ATOM 758 C C . ASP A 1 102 ? -2.186 3.799 19.562 1 94.44 102 ASP A C 1
ATOM 760 O O . ASP A 1 102 ? -1.551 3.633 20.609 1 94.44 102 ASP A O 1
ATOM 764 N N . PHE A 1 103 ? -2.283 4.961 18.984 1 97.25 103 PHE A N 1
ATOM 765 C CA . PHE A 1 103 ? -1.446 6.059 19.453 1 97.25 103 PHE A CA 1
ATOM 766 C C . PHE A 1 103 ? -2.303 7.234 19.922 1 97.25 103 PHE A C 1
ATOM 768 O O . PHE A 1 103 ? -1.794 8.336 20.125 1 97.25 103 PHE A O 1
ATOM 775 N N . TRP A 1 104 ? -3.59 7.027 20.109 1 98.19 104 TRP A N 1
ATOM 776 C CA . TRP A 1 104 ? -4.488 8.102 20.516 1 98.19 104 TRP A CA 1
ATOM 777 C C . TRP A 1 104 ? -4.027 8.719 21.828 1 98.19 104 TRP A C 1
ATOM 779 O O . TRP A 1 104 ? -3.877 9.938 21.938 1 98.19 104 TRP A O 1
ATOM 789 N N . ASP A 1 105 ? -3.768 7.891 22.812 1 98.44 105 ASP A N 1
ATOM 790 C CA . ASP A 1 105 ? -3.406 8.398 24.125 1 98.44 105 ASP A CA 1
ATOM 791 C C . ASP A 1 105 ? -2.09 9.172 24.078 1 98.44 105 ASP A C 1
ATOM 793 O O . ASP A 1 105 ? -1.982 10.266 24.641 1 98.44 105 ASP A O 1
ATOM 797 N N . ALA A 1 106 ? -1.067 8.602 23.422 1 98.38 106 ALA A N 1
ATOM 798 C CA . ALA A 1 106 ? 0.23 9.266 23.297 1 98.38 106 ALA A CA 1
ATOM 799 C C . ALA A 1 106 ? 0.102 10.594 22.547 1 98.38 106 ALA A C 1
ATOM 801 O O . ALA A 1 106 ? 0.743 11.578 22.922 1 98.38 106 ALA A O 1
ATOM 802 N N . PHE A 1 107 ? -0.706 10.586 21.547 1 98.69 107 PHE A N 1
ATOM 803 C CA . PHE A 1 107 ? -0.912 11.781 20.734 1 98.69 107 PHE A CA 1
ATOM 804 C C . PHE A 1 107 ? -1.566 12.891 21.562 1 98.69 107 PHE A C 1
ATOM 806 O O . PHE A 1 107 ? -1.103 14.031 21.562 1 98.69 107 PHE A O 1
ATOM 813 N N . GLU A 1 108 ? -2.615 12.531 22.172 1 98.5 108 GLU A N 1
ATOM 814 C CA . GLU A 1 108 ? -3.342 13.492 23 1 98.5 108 GLU A CA 1
ATOM 815 C C . GLU A 1 108 ? -2.455 14.047 24.109 1 98.5 108 GLU A C 1
ATOM 817 O O . GLU A 1 108 ? -2.514 15.242 24.422 1 98.5 108 GLU A O 1
ATOM 822 N N . LYS A 1 109 ? -1.697 13.219 24.719 1 98.62 109 LYS A N 1
ATOM 823 C CA . LYS A 1 109 ? -0.783 13.641 25.766 1 98.62 109 LYS A CA 1
ATOM 824 C C . LYS A 1 109 ? 0.283 14.586 25.234 1 98.62 109 LYS A C 1
ATOM 826 O O . LYS A 1 109 ? 0.604 15.594 25.859 1 98.62 109 LYS A O 1
ATOM 831 N N . GLU A 1 110 ? 0.841 14.32 24.109 1 98.44 110 GLU A N 1
ATOM 832 C CA . GLU A 1 110 ? 1.945 15.102 23.547 1 98.44 110 GLU A CA 1
ATOM 833 C C . GLU A 1 110 ? 1.452 16.422 22.969 1 98.44 110 GLU A C 1
ATOM 835 O O . GLU A 1 110 ? 2.174 17.422 22.984 1 98.44 110 GLU A O 1
ATOM 840 N N . PHE A 1 111 ? 0.254 16.391 22.469 1 98.75 111 PHE A N 1
ATOM 841 C CA . PHE A 1 111 ? -0.271 17.562 21.781 1 98.75 111 PHE A CA 1
ATOM 842 C C . PHE A 1 111 ? -1.632 17.953 22.344 1 98.75 111 PHE A C 1
ATOM 844 O O . PHE A 1 111 ? -2.643 17.891 21.641 1 98.75 111 PHE A O 1
ATOM 851 N N . PRO A 1 112 ? -1.709 18.5 23.469 1 98.44 112 PRO A N 1
ATOM 852 C CA . PRO A 1 112 ? -2.977 18.797 24.141 1 98.44 112 PRO A CA 1
ATOM 853 C C . PRO A 1 112 ? -3.781 19.891 23.438 1 98.44 112 PRO A C 1
ATOM 855 O O . PRO A 1 112 ? -4.98 20.031 23.703 1 98.44 112 PRO A O 1
ATOM 858 N N . LYS A 1 113 ? -3.158 20.672 22.547 1 98.56 113 LYS A N 1
ATOM 859 C CA . LYS A 1 113 ? -3.867 21.719 21.844 1 98.56 113 LYS A CA 1
ATOM 860 C C . LYS A 1 113 ? -4.668 21.156 20.672 1 98.56 113 LYS A C 1
ATOM 862 O O . LYS A 1 113 ? -5.516 21.844 20.094 1 98.56 113 LYS A O 1
ATOM 867 N N . VAL A 1 114 ? -4.336 19.953 20.219 1 98.81 114 VAL A N 1
ATOM 868 C CA . VAL A 1 114 ? -5.051 19.312 19.125 1 98.81 114 VAL A CA 1
ATOM 869 C C . VAL A 1 114 ? -6.348 18.703 19.641 1 98.81 114 VAL A C 1
ATOM 871 O O . VAL A 1 114 ? -6.363 18.078 20.703 1 98.81 114 VAL A O 1
ATOM 874 N N . ARG A 1 115 ? -7.441 18.875 18.984 1 98.75 115 ARG A N 1
ATOM 875 C CA . ARG A 1 115 ? -8.703 18.234 19.344 1 98.75 115 ARG A CA 1
ATOM 876 C C . ARG A 1 115 ? -8.805 16.844 18.734 1 98.75 115 ARG A C 1
ATOM 878 O O . ARG A 1 115 ? -9.43 16.656 17.688 1 98.75 115 ARG A O 1
ATOM 885 N N . LEU A 1 116 ? -8.305 15.875 19.469 1 98.62 116 LEU A N 1
ATOM 886 C CA . LEU A 1 116 ? -8.242 14.516 18.953 1 98.62 116 LEU A CA 1
ATOM 887 C C . LEU A 1 116 ? -9.641 13.906 18.859 1 98.62 116 LEU A C 1
ATOM 889 O O . LEU A 1 116 ? -10.414 13.969 19.828 1 98.62 116 LEU A O 1
ATOM 893 N N . GLN A 1 117 ? -9.984 13.438 17.703 1 98.38 117 GLN A N 1
ATOM 894 C CA . GLN A 1 117 ? -11.203 12.656 17.5 1 98.38 117 GLN A CA 1
ATOM 895 C C . GLN A 1 117 ? -10.891 11.164 17.391 1 98.38 117 GLN A C 1
ATOM 897 O O . GLN A 1 117 ? -10.188 10.742 16.453 1 98.38 117 GLN A O 1
ATOM 902 N N . ARG A 1 118 ? -11.414 10.469 18.359 1 96.94 118 ARG A N 1
ATOM 903 C CA . ARG A 1 118 ? -11.273 9.016 18.328 1 96.94 118 ARG A CA 1
ATOM 904 C C . ARG A 1 118 ? -12.414 8.359 17.562 1 96.94 118 ARG A C 1
ATOM 906 O O . ARG A 1 118 ? -13.57 8.773 17.688 1 96.94 118 ARG A O 1
ATOM 913 N N . GLY A 1 119 ? -12.086 7.438 16.625 1 93.62 119 GLY A N 1
ATOM 914 C CA . GLY A 1 119 ? -13.164 6.719 15.969 1 93.62 119 GLY A CA 1
ATOM 915 C C . GLY A 1 119 ? -13.18 6.914 14.469 1 93.62 119 GLY A C 1
ATOM 916 O O . GLY A 1 119 ? -13.203 5.941 13.711 1 93.62 119 GLY A O 1
ATOM 917 N N . PRO A 1 120 ? -13.25 8.297 14.078 1 95.69 120 PRO A N 1
ATOM 918 C CA . PRO A 1 120 ? -13.328 8.508 12.633 1 95.69 120 PRO A CA 1
ATOM 919 C C . PRO A 1 120 ? -12.125 7.93 11.891 1 95.69 120 PRO A C 1
ATOM 921 O O . PRO A 1 120 ? -11.008 7.934 12.414 1 95.69 120 PRO A O 1
ATOM 924 N N . ARG A 1 121 ? -12.406 7.5 10.656 1 96.31 121 ARG A N 1
ATOM 925 C CA . ARG A 1 121 ? -11.312 7.004 9.828 1 96.31 121 ARG A CA 1
ATOM 926 C C . ARG A 1 121 ? -10.398 8.141 9.391 1 96.31 121 ARG A C 1
ATOM 928 O O . ARG A 1 121 ? -9.195 7.949 9.227 1 96.31 121 ARG A O 1
ATOM 935 N N . PHE A 1 122 ? -11.039 9.312 9.148 1 97.75 122 PHE A N 1
ATOM 936 C CA . PHE A 1 122 ? -10.242 10.492 8.836 1 97.75 122 PHE A CA 1
ATOM 937 C C . PHE A 1 122 ? -10.977 11.766 9.242 1 97.75 122 PHE A C 1
ATOM 939 O O . PHE A 1 122 ? -12.188 11.742 9.453 1 97.75 122 PHE A O 1
ATOM 946 N N . VAL A 1 123 ? -10.258 12.773 9.445 1 98.19 123 VAL A N 1
ATOM 947 C CA . VAL A 1 123 ? -10.75 14.117 9.758 1 98.19 123 VAL A CA 1
ATOM 948 C C . VAL A 1 123 ? -10.203 15.109 8.734 1 98.19 123 VAL A C 1
ATOM 950 O O . VAL A 1 123 ? -9 15.156 8.484 1 98.19 123 VAL A O 1
ATOM 953 N N . ASP A 1 124 ? -11.078 15.906 8.086 1 97.69 124 ASP A N 1
ATOM 954 C CA . ASP A 1 124 ? -10.695 16.875 7.066 1 97.69 124 ASP A CA 1
ATOM 955 C C . ASP A 1 124 ? -11.086 18.297 7.492 1 97.69 124 ASP A C 1
ATOM 957 O O . ASP A 1 124 ? -12.266 18.609 7.641 1 97.69 124 ASP A O 1
ATOM 961 N N . ASN A 1 125 ? -10.062 19.094 7.656 1 97.25 125 ASN A N 1
ATOM 962 C CA . ASN A 1 125 ? -10.258 20.5 8.016 1 97.25 125 ASN A CA 1
ATOM 963 C C . ASN A 1 125 ? -10.102 21.406 6.801 1 97.25 125 ASN A C 1
ATOM 965 O O . ASN A 1 125 ? -9.875 22.609 6.949 1 97.25 125 ASN A O 1
ATOM 969 N N . GLY A 1 126 ? -10.18 20.953 5.652 1 95.81 126 GLY A N 1
ATOM 970 C CA . GLY A 1 126 ? -9.938 21.719 4.441 1 95.81 126 GLY A CA 1
ATOM 971 C C . GLY A 1 126 ? -8.484 21.719 4.016 1 95.81 126 GLY A C 1
ATOM 972 O O . GLY A 1 126 ? -8.062 20.875 3.229 1 95.81 126 GLY A O 1
ATOM 973 N N . ARG A 1 127 ? -7.645 22.469 4.719 1 96.56 127 ARG A N 1
ATOM 974 C CA . ARG A 1 127 ? -6.242 22.609 4.34 1 96.56 127 ARG A CA 1
ATOM 975 C C . ARG A 1 127 ? -5.402 21.5 4.969 1 96.56 127 ARG A C 1
ATOM 977 O O . ARG A 1 127 ? -4.289 21.219 4.512 1 96.56 127 ARG A O 1
ATOM 984 N N . VAL A 1 128 ? -5.883 20.953 6.055 1 98.5 128 VAL A N 1
ATOM 985 C CA . VAL A 1 128 ? -5.18 19.875 6.746 1 98.5 128 VAL A CA 1
ATOM 986 C C . VAL A 1 128 ? -6.141 18.719 7.012 1 98.5 128 VAL A C 1
ATOM 988 O O . VAL A 1 128 ? -7.297 18.938 7.379 1 98.5 128 VAL A O 1
ATOM 991 N N . ALA A 1 129 ? -5.68 17.516 6.738 1 98.31 129 ALA A N 1
ATOM 992 C CA . ALA A 1 129 ? -6.492 16.328 6.973 1 98.31 129 ALA A CA 1
ATOM 99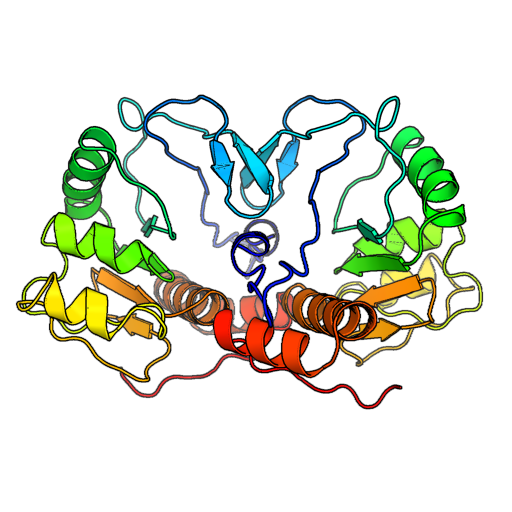3 C C . ALA A 1 129 ? -5.656 15.211 7.578 1 98.31 129 ALA A C 1
ATOM 995 O O . ALA A 1 129 ? -4.457 15.102 7.305 1 98.31 129 ALA A O 1
ATOM 996 N N . THR A 1 130 ? -6.277 14.414 8.43 1 98.56 130 THR A N 1
ATOM 997 C CA . THR A 1 130 ? -5.574 13.328 9.109 1 98.56 130 THR A CA 1
ATOM 998 C C . THR A 1 130 ? -6.379 12.031 9.031 1 98.56 130 THR A C 1
ATOM 1000 O O . THR A 1 130 ? -7.605 12.055 9.125 1 98.56 130 THR A O 1
ATOM 1003 N N . ALA A 1 131 ? -5.695 10.945 8.828 1 97.5 131 ALA A N 1
ATOM 1004 C CA . ALA A 1 131 ? -6.332 9.633 8.789 1 97.5 131 ALA A CA 1
ATOM 1005 C C . ALA A 1 131 ? -5.734 8.703 9.836 1 97.5 131 ALA A C 1
ATOM 1007 O O . ALA A 1 131 ? -4.602 8.898 10.281 1 97.5 131 ALA A O 1
ATOM 1008 N N . GLY A 1 132 ? -6.574 7.75 10.227 1 95.44 132 GLY A N 1
ATOM 1009 C CA . GLY A 1 132 ? -6.066 6.66 11.047 1 95.44 132 GLY A CA 1
ATOM 1010 C C . GLY A 1 132 ? -5.098 5.758 10.305 1 95.44 132 GLY A C 1
ATOM 1011 O O . GLY A 1 132 ? -4.273 6.238 9.523 1 95.44 132 GLY A O 1
ATOM 1012 N N . GLY A 1 133 ? -5.211 4.469 10.5 1 89.19 133 GLY A N 1
ATOM 1013 C CA . GLY A 1 133 ? -4.293 3.49 9.945 1 89.19 133 GLY A CA 1
ATOM 1014 C C . GLY A 1 133 ? -4.461 3.301 8.445 1 89.19 133 GLY A C 1
ATOM 1015 O O . GLY A 1 133 ? -5.398 3.834 7.852 1 89.19 133 GLY A O 1
ATOM 1016 N N . LEU A 1 134 ? -3.65 2.727 7.879 1 88 134 LEU A N 1
ATOM 1017 C CA . LEU A 1 134 ? -3.379 2.383 6.488 1 88 134 LEU A CA 1
ATOM 1018 C C . LEU A 1 134 ? -4.633 2.531 5.637 1 88 134 LEU A C 1
ATOM 1020 O O . LEU A 1 134 ? -4.738 3.457 4.828 1 88 134 LEU A O 1
ATOM 1024 N N . THR A 1 135 ? -5.715 1.679 5.859 1 91.12 135 THR A N 1
ATOM 1025 C CA . THR A 1 135 ? -6.848 1.742 4.945 1 91.12 135 THR A CA 1
ATOM 1026 C C . THR A 1 135 ? -7.668 3.008 5.184 1 91.12 135 THR A C 1
ATOM 1028 O O . THR A 1 135 ? -8.336 3.502 4.277 1 91.12 135 THR A O 1
ATOM 1031 N N . SER A 1 136 ? -7.594 3.539 6.379 1 93.44 136 SER A N 1
ATOM 1032 C CA . SER A 1 136 ? -8.156 4.871 6.598 1 93.44 136 SER A CA 1
ATOM 1033 C C . SER A 1 136 ? -7.473 5.91 5.715 1 93.44 136 SER A C 1
ATOM 1035 O O . SER A 1 136 ? -8.117 6.844 5.238 1 93.44 136 SER A O 1
ATOM 1037 N N . GLY A 1 137 ? -6.156 5.684 5.562 1 93.56 137 GLY A N 1
ATOM 1038 C CA . GLY A 1 137 ? -5.426 6.543 4.645 1 93.56 137 GLY A CA 1
ATOM 1039 C C . GLY A 1 137 ? -5.93 6.453 3.217 1 93.56 137 GLY A C 1
ATOM 1040 O O . GLY A 1 137 ? -5.961 7.457 2.5 1 93.56 137 GLY A O 1
ATOM 1041 N N . ILE A 1 138 ? -6.305 5.297 2.807 1 92.5 138 ILE A N 1
ATOM 1042 C CA . ILE A 1 138 ? -6.871 5.117 1.475 1 92.5 138 ILE A CA 1
ATOM 1043 C C . ILE A 1 138 ? -8.188 5.883 1.363 1 92.5 138 ILE A C 1
ATOM 1045 O O . ILE A 1 138 ? -8.43 6.574 0.37 1 92.5 138 ILE A O 1
ATOM 1049 N N . ASP A 1 139 ? -9.008 5.793 2.371 1 94.25 139 ASP A N 1
ATOM 1050 C CA . ASP A 1 139 ? -10.273 6.523 2.379 1 94.25 139 ASP A CA 1
ATOM 1051 C C . ASP A 1 139 ? -10.039 8.031 2.279 1 94.25 139 ASP A C 1
ATOM 1053 O O . ASP A 1 139 ? -10.734 8.719 1.528 1 94.25 139 ASP A O 1
ATOM 1057 N N . LEU A 1 140 ? -9.07 8.484 3.045 1 95.12 140 LEU A N 1
ATOM 1058 C CA . LEU A 1 140 ? -8.773 9.906 2.986 1 95.12 140 LEU A CA 1
ATOM 1059 C C . LEU A 1 140 ? -8.25 10.297 1.607 1 95.12 140 LEU A C 1
ATOM 1061 O O . LEU A 1 140 ? -8.625 11.344 1.068 1 95.12 140 LEU A O 1
ATOM 1065 N N . ALA A 1 141 ? -7.355 9.508 1.069 1 93.5 141 ALA A N 1
ATOM 1066 C CA . ALA A 1 141 ? -6.832 9.789 -0.264 1 93.5 141 ALA A CA 1
ATOM 1067 C C . ALA A 1 141 ? -7.957 9.859 -1.292 1 93.5 141 ALA A C 1
ATOM 1069 O O . ALA A 1 141 ? -7.973 10.75 -2.145 1 93.5 141 ALA A O 1
ATOM 1070 N N . LEU A 1 142 ? -8.906 8.961 -1.203 1 93 142 LEU A N 1
ATOM 1071 C CA . LEU A 1 142 ? -10.031 8.953 -2.125 1 93 142 LEU A CA 1
ATOM 1072 C C . LEU A 1 142 ? -10.906 10.188 -1.923 1 93 142 LEU A C 1
ATOM 1074 O O . LEU A 1 142 ? -11.445 10.742 -2.889 1 93 142 LEU A O 1
ATOM 1078 N N . HIS A 1 143 ? -11.07 10.57 -0.687 1 94.31 143 HIS A N 1
ATOM 1079 C CA . HIS A 1 143 ? -11.781 11.805 -0.386 1 94.31 143 HIS A CA 1
ATOM 1080 C C . HIS A 1 143 ? -11.117 13.008 -1.058 1 94.31 143 HIS A C 1
ATOM 1082 O O . HIS A 1 143 ? -11.797 13.828 -1.682 1 94.31 143 HIS A O 1
ATOM 1088 N N . VAL A 1 144 ? -9.812 13.062 -1.022 1 92.62 144 VAL A N 1
ATOM 1089 C CA . VAL A 1 144 ? -9.062 14.156 -1.629 1 92.62 144 VAL A CA 1
ATOM 1090 C C . VAL A 1 144 ? -9.172 14.078 -3.15 1 92.62 144 VAL A C 1
ATOM 1092 O O . VAL A 1 144 ? -9.305 15.102 -3.826 1 92.62 144 VAL A O 1
ATOM 1095 N N . VAL A 1 145 ? -9.109 12.898 -3.729 1 91.75 145 VAL A N 1
ATOM 1096 C CA . VAL A 1 145 ? -9.328 12.719 -5.16 1 91.75 145 VAL A CA 1
ATOM 1097 C C . VAL A 1 145 ? -10.688 13.305 -5.551 1 91.75 145 VAL A C 1
ATOM 1099 O O . VAL A 1 145 ? -10.797 13.992 -6.57 1 91.75 145 VAL A O 1
ATOM 1102 N N . GLY A 1 146 ? -11.68 13.008 -4.707 1 92.12 146 GLY A N 1
ATOM 1103 C CA . GLY A 1 146 ? -13 13.555 -4.961 1 92.12 146 GLY A CA 1
ATOM 1104 C C . GLY A 1 146 ? -13.031 15.07 -4.953 1 92.12 146 GLY A C 1
ATOM 1105 O O . GLY A 1 146 ? -13.719 15.688 -5.77 1 92.12 146 GLY A O 1
ATOM 1106 N N . ARG A 1 147 ? -12.266 15.672 -4.07 1 91.5 147 ARG A N 1
ATOM 1107 C CA . ARG A 1 147 ? -12.164 17.125 -3.988 1 91.5 147 ARG A CA 1
ATOM 1108 C C . ARG A 1 147 ? -11.586 17.719 -5.273 1 91.5 147 ARG A C 1
ATOM 1110 O O . ARG A 1 147 ? -12.031 18.766 -5.738 1 91.5 147 ARG A O 1
ATOM 1117 N N . TYR A 1 148 ? -10.648 17.016 -5.859 1 89.44 148 TYR A N 1
ATOM 1118 C CA . TYR A 1 148 ? -9.891 17.578 -6.965 1 89.44 148 TYR A CA 1
ATOM 1119 C C . TYR A 1 148 ? -10.508 17.203 -8.305 1 89.44 148 TYR A C 1
ATOM 1121 O O . TYR A 1 148 ? -10.5 18 -9.25 1 89.44 148 TYR A O 1
ATOM 1129 N N . PHE A 1 149 ? -11.117 16 -8.312 1 90.69 149 PHE A N 1
ATOM 1130 C CA . PHE A 1 149 ? -11.484 15.5 -9.625 1 90.69 149 PHE A CA 1
ATOM 1131 C C . PHE A 1 149 ? -12.945 15.078 -9.656 1 90.69 149 PHE A C 1
ATOM 1133 O O . PHE A 1 149 ? -13.438 14.594 -10.68 1 90.69 149 PHE A O 1
ATOM 1140 N N . GLY A 1 150 ? -13.578 15.242 -8.578 1 91.44 150 GLY A N 1
ATOM 1141 C CA . GLY A 1 150 ? -14.992 14.891 -8.508 1 91.44 150 GLY A CA 1
ATOM 1142 C C . GLY A 1 150 ? -15.234 13.508 -7.949 1 91.44 150 GLY A C 1
ATOM 1143 O O . GLY A 1 150 ? -14.375 12.625 -8.055 1 91.44 150 GLY A O 1
ATOM 1144 N N . GLU A 1 151 ? -16.469 13.336 -7.457 1 92.25 151 GLU A N 1
ATOM 1145 C CA . GLU A 1 151 ? -16.828 12.102 -6.762 1 92.25 151 GLU A CA 1
ATOM 1146 C C . GLU A 1 151 ? -16.859 10.914 -7.719 1 92.25 151 GLU A C 1
ATOM 1148 O O . GLU A 1 151 ? -16.547 9.789 -7.324 1 92.25 151 GLU A O 1
ATOM 1153 N N . GLU A 1 152 ? -17.219 11.133 -8.906 1 92.38 152 GLU A N 1
ATOM 1154 C CA . GLU A 1 152 ? -17.219 10.055 -9.883 1 92.38 152 GLU A CA 1
ATOM 1155 C C . GLU A 1 152 ? -15.82 9.469 -10.062 1 92.38 152 GLU A C 1
ATOM 1157 O O . GLU A 1 152 ? -15.648 8.25 -10.125 1 92.38 152 GLU A O 1
ATOM 1162 N N . THR A 1 153 ? -14.836 10.352 -10.094 1 91.12 153 THR A N 1
ATOM 1163 C CA . THR A 1 153 ? -13.453 9.906 -10.227 1 91.12 153 THR A CA 1
ATOM 1164 C C . THR A 1 153 ? -13.016 9.133 -8.984 1 91.12 153 THR A C 1
ATOM 1166 O O . THR A 1 153 ? -12.359 8.094 -9.086 1 91.12 153 THR A O 1
ATOM 1169 N N . ALA A 1 154 ? -13.414 9.609 -7.848 1 92.12 154 ALA A N 1
ATOM 1170 C CA . ALA A 1 154 ? -13.086 8.922 -6.598 1 92.12 154 ALA A CA 1
ATOM 1171 C C . ALA A 1 154 ? -13.695 7.527 -6.562 1 92.12 154 ALA A C 1
ATOM 1173 O O . ALA A 1 154 ? -13.039 6.562 -6.172 1 92.12 154 ALA A O 1
ATOM 1174 N N . ALA A 1 155 ? -14.953 7.445 -7.012 1 92.31 155 ALA A N 1
ATOM 1175 C CA . ALA A 1 155 ? -15.656 6.168 -7.004 1 92.31 155 ALA A CA 1
ATOM 1176 C C . ALA A 1 155 ? -15.016 5.184 -7.98 1 92.31 155 ALA A C 1
ATOM 1178 O O . ALA A 1 155 ? -14.844 4.004 -7.66 1 92.31 155 ALA A O 1
ATOM 1179 N N . ARG A 1 156 ? -14.664 5.645 -9.102 1 91.19 156 ARG A N 1
ATOM 1180 C CA . ARG A 1 156 ? -14 4.801 -10.086 1 91.19 156 ARG A CA 1
ATOM 1181 C C . ARG A 1 156 ? -12.641 4.328 -9.57 1 91.19 156 ARG A C 1
ATOM 1183 O O . ARG A 1 156 ? -12.258 3.18 -9.797 1 91.19 156 ARG A O 1
ATOM 1190 N N . THR A 1 157 ? -11.922 5.227 -8.93 1 90.81 157 THR A N 1
ATOM 1191 C CA . THR A 1 157 ? -10.625 4.875 -8.352 1 90.81 157 THR A CA 1
ATOM 1192 C C . THR A 1 157 ? -10.781 3.811 -7.273 1 90.81 157 THR A C 1
ATOM 1194 O O . THR A 1 157 ? -10.023 2.834 -7.246 1 90.81 157 THR A O 1
ATOM 1197 N N . ALA A 1 158 ? -11.758 4.023 -6.422 1 92.12 158 ALA A N 1
ATOM 1198 C CA . ALA A 1 158 ? -12.039 3.045 -5.371 1 92.12 158 ALA A CA 1
ATOM 1199 C C . ALA A 1 158 ? -12.359 1.679 -5.973 1 92.12 158 ALA A C 1
ATOM 1201 O O . ALA A 1 158 ? -11.867 0.653 -5.5 1 92.12 158 ALA A O 1
ATOM 1202 N N . ALA A 1 159 ? -13.219 1.688 -6.988 1 91.44 159 ALA A N 1
ATOM 1203 C CA . ALA A 1 159 ? -13.594 0.448 -7.664 1 91.44 159 ALA A CA 1
ATOM 1204 C C . ALA A 1 159 ? -12.375 -0.229 -8.281 1 91.44 159 ALA A C 1
ATOM 1206 O O . ALA A 1 159 ? -12.211 -1.447 -8.18 1 91.44 159 ALA A O 1
ATOM 1207 N N . TYR A 1 160 ? -11.539 0.557 -8.875 1 90.06 160 TYR A N 1
ATOM 1208 C CA . TYR A 1 160 ? -10.336 0.023 -9.492 1 90.06 160 TYR A CA 1
ATOM 1209 C C . TYR A 1 160 ? -9.438 -0.644 -8.453 1 90.06 160 TYR A C 1
ATOM 1211 O O . TYR A 1 160 ? -8.859 -1.701 -8.711 1 90.06 160 TYR A O 1
ATOM 1219 N N . MET A 1 161 ? -9.367 -0.083 -7.277 1 90.94 161 MET A N 1
ATOM 1220 C CA . MET A 1 161 ? -8.531 -0.597 -6.195 1 90.94 161 MET A CA 1
ATOM 1221 C C . MET A 1 161 ? -9.227 -1.736 -5.461 1 90.94 161 MET A C 1
ATOM 1223 O O . MET A 1 161 ? -8.664 -2.316 -4.531 1 90.94 161 MET A O 1
ATOM 1227 N N . GLU A 1 162 ? -10.539 -1.915 -5.848 1 90.31 162 GLU A N 1
ATOM 1228 C CA . GLU A 1 162 ? -11.383 -2.885 -5.152 1 90.31 162 GLU A CA 1
ATOM 1229 C C . GLU A 1 162 ? -11.469 -2.572 -3.66 1 90.31 162 GLU A C 1
ATOM 1231 O O . GLU A 1 162 ? -11.328 -3.469 -2.824 1 90.31 162 GLU A O 1
ATOM 1236 N N . HIS A 1 163 ? -11.555 -1.311 -3.447 1 90.62 163 HIS A N 1
ATOM 1237 C CA . HIS A 1 163 ? -11.68 -0.794 -2.088 1 90.62 163 HIS A CA 1
ATOM 1238 C C . HIS A 1 163 ? -13.109 -0.37 -1.786 1 90.62 163 HIS A C 1
ATOM 1240 O O . HIS A 1 163 ? -13.703 0.414 -2.533 1 90.62 163 HIS A O 1
ATOM 1246 N N . ARG A 1 164 ? -13.625 -0.974 -0.657 1 86.25 164 ARG A N 1
ATOM 1247 C CA . ARG A 1 164 ? -14.945 -0.544 -0.189 1 86.25 164 ARG A CA 1
ATOM 1248 C C . ARG A 1 164 ? -14.828 0.667 0.73 1 86.25 164 ARG A C 1
ATOM 1250 O O . ARG A 1 164 ? -14.398 0.542 1.88 1 86.25 164 ARG A O 1
ATOM 1257 N N . ARG A 1 165 ? -15.266 1.797 0.204 1 82.44 165 ARG A N 1
ATOM 1258 C CA . ARG A 1 165 ? -15.148 3.045 0.951 1 82.44 165 ARG A CA 1
ATOM 1259 C C . ARG A 1 165 ? -16.062 3.041 2.174 1 82.44 165 ARG A C 1
ATOM 1261 O O . ARG A 1 165 ? -17.188 2.527 2.117 1 82.44 165 ARG A O 1
ATOM 1268 N N . VAL A 1 166 ? -15.445 3.439 3.283 1 70.38 166 VAL A N 1
ATOM 1269 C CA . VAL A 1 166 ? -16.281 3.668 4.465 1 70.38 166 VAL A CA 1
ATOM 1270 C C . VAL A 1 166 ? -16.656 5.145 4.551 1 70.38 166 VAL A C 1
ATOM 1272 O O . VAL A 1 166 ? -15.781 6.02 4.535 1 70.38 166 VAL A O 1
ATOM 1275 N N . GLN A 1 167 ? -17.766 5.539 4.008 1 57 167 GLN A N 1
ATOM 1276 C CA . GLN A 1 167 ? -18.219 6.93 4.016 1 57 167 GLN A CA 1
ATOM 1277 C C . GLN A 1 167 ? -18.328 7.465 5.438 1 57 167 GLN A C 1
ATOM 1279 O O . GLN A 1 167 ? -18.922 6.816 6.305 1 57 167 GLN A O 1
ATOM 1284 N N . THR A 1 168 ? -17.234 8 5.984 1 51.62 168 THR A N 1
ATOM 1285 C CA . THR A 1 168 ? -17.406 8.609 7.301 1 51.62 168 THR A CA 1
ATOM 1286 C C . THR A 1 168 ? -18.297 9.844 7.219 1 51.62 168 THR A C 1
ATOM 1288 O O . THR A 1 168 ? -18.297 10.539 6.199 1 51.62 168 THR A O 1
ATOM 1291 N N . GLN A 1 169 ? -19.375 9.891 8.008 1 43.53 169 GLN A N 1
ATOM 1292 C CA . GLN A 1 169 ? -20.281 11 8.266 1 43.53 169 GLN A CA 1
ATOM 1293 C C . GLN A 1 169 ? -19.5 12.297 8.484 1 43.53 169 GLN A C 1
ATOM 1295 O O . GLN A 1 169 ? -20.109 13.359 8.664 1 43.53 169 GLN A O 1
ATOM 1300 N N . GLY A 1 170 ? -18.297 12.391 9.031 1 38.91 170 GLY A N 1
ATOM 1301 C CA . GLY A 1 170 ? -18.062 13.648 9.727 1 38.91 170 GLY A CA 1
ATOM 1302 C C . GLY A 1 170 ? -18 14.844 8.797 1 38.91 170 GLY A C 1
ATOM 1303 O O . GLY A 1 170 ? -17.562 15.93 9.195 1 38.91 170 GLY A O 1
ATOM 1304 N N . VAL A 1 171 ? -18.219 14.82 7.508 1 34.75 171 VAL A N 1
ATOM 1305 C CA . VAL A 1 171 ? -18.156 16.219 7.078 1 34.75 171 VAL A CA 1
ATOM 1306 C C . VAL A 1 171 ? -19.438 16.938 7.504 1 34.75 171 VAL A C 1
ATOM 1308 O O . VAL A 1 171 ? -20.516 16.328 7.566 1 34.75 171 VAL A O 1
ATOM 1311 N N . MET B 1 1 ? 4.844 -0.288 5.223 1 26.28 1 MET B N 1
ATOM 1312 C CA . MET B 1 1 ? 3.762 -0.236 6.199 1 26.28 1 MET B CA 1
ATOM 1313 C C . MET B 1 1 ? 3.373 -1.639 6.656 1 26.28 1 MET B C 1
ATOM 1315 O O . MET B 1 1 ? 2.736 -1.804 7.699 1 26.28 1 MET B O 1
ATOM 1319 N N . PHE B 1 2 ? 3.508 -2.5 5.633 1 31.66 2 PHE B N 1
ATOM 1320 C CA . PHE B 1 2 ? 3.203 -3.871 6.02 1 31.66 2 PHE B CA 1
ATOM 1321 C C . PHE B 1 2 ? 4.129 -4.336 7.141 1 31.66 2 PHE B C 1
ATOM 1323 O O . PHE B 1 2 ? 3.699 -5.051 8.047 1 31.66 2 PHE B O 1
ATOM 1330 N N . GLN B 1 3 ? 5.348 -3.865 6.996 1 33.34 3 GLN B N 1
ATOM 1331 C CA . GLN B 1 3 ? 6.324 -4.523 7.859 1 33.34 3 GLN B CA 1
ATOM 1332 C C . GLN B 1 3 ? 6.09 -4.172 9.328 1 33.34 3 GLN B C 1
ATOM 1334 O O . GLN B 1 3 ? 6.262 -5.016 10.203 1 33.34 3 GLN B O 1
ATOM 1339 N N . ASP B 1 4 ? 5.938 -2.785 9.57 1 35.62 4 ASP B N 1
ATOM 1340 C CA . ASP B 1 4 ? 5.973 -2.682 11.031 1 35.62 4 ASP B CA 1
ATOM 1341 C C . ASP B 1 4 ? 4.785 -3.404 11.656 1 35.62 4 ASP B C 1
ATOM 1343 O O . ASP B 1 4 ? 4.633 -3.414 12.883 1 35.62 4 ASP B O 1
ATOM 1347 N N . ALA B 1 5 ? 3.789 -3.533 10.945 1 36.59 5 ALA B N 1
ATOM 1348 C CA . ALA B 1 5 ? 2.717 -4.246 11.633 1 36.59 5 ALA B CA 1
ATOM 1349 C C . ALA B 1 5 ? 3.146 -5.668 11.992 1 36.59 5 ALA B C 1
ATOM 1351 O O . ALA B 1 5 ? 2.514 -6.637 11.57 1 36.59 5 ALA B O 1
ATOM 1352 N N . MET B 1 6 ? 4.402 -5.922 11.625 1 38.66 6 MET B N 1
ATOM 1353 C CA . MET B 1 6 ? 4.676 -7.223 12.227 1 38.66 6 MET B CA 1
ATOM 1354 C C . MET B 1 6 ? 4.449 -7.184 13.734 1 38.66 6 MET B C 1
ATOM 1356 O O . MET B 1 6 ? 5.023 -6.344 14.43 1 38.66 6 MET B O 1
ATOM 1360 N N . ALA B 1 7 ? 3.262 -7.371 14.094 1 37.53 7 ALA B N 1
ATOM 1361 C CA . ALA B 1 7 ? 2.879 -7.508 15.5 1 37.53 7 ALA B CA 1
ATOM 1362 C C . ALA B 1 7 ? 3.807 -8.477 16.234 1 37.53 7 ALA B C 1
ATOM 1364 O O . ALA B 1 7 ? 4.246 -9.477 15.656 1 37.53 7 ALA B O 1
ATOM 1365 N N . GLU B 1 8 ? 4.52 -8.008 17.156 1 39.53 8 GLU B N 1
ATOM 1366 C CA . GLU B 1 8 ? 4.973 -8.938 18.188 1 39.53 8 GLU B CA 1
ATOM 1367 C C . GLU B 1 8 ? 3.814 -9.758 18.75 1 39.53 8 GLU B C 1
ATOM 1369 O O . GLU B 1 8 ? 2.793 -9.203 19.156 1 39.53 8 GLU B O 1
ATOM 1374 N N . VAL B 1 9 ? 3.465 -10.844 18.359 1 37.22 9 VAL B N 1
ATOM 1375 C CA . VAL B 1 9 ? 2.498 -11.695 19.047 1 37.22 9 VAL B CA 1
ATOM 1376 C C . VAL B 1 9 ? 3.232 -12.727 19.906 1 37.22 9 VAL B C 1
ATOM 1378 O O . VAL B 1 9 ? 4.016 -13.523 19.391 1 37.22 9 VAL B O 1
ATOM 1381 N N . GLU B 1 10 ? 2.684 -12.734 21.266 1 38.66 10 GLU B N 1
ATOM 1382 C CA . GLU B 1 10 ? 3.031 -13.562 22.422 1 38.66 10 GLU B CA 1
ATOM 1383 C C . GLU B 1 10 ? 4.543 -13.695 22.562 1 38.66 10 GLU B C 1
ATOM 1385 O O . GLU B 1 10 ? 5.051 -14.773 22.891 1 38.66 10 GLU B O 1
ATOM 1390 N N . GLY B 1 11 ? 5.297 -12.797 22.266 1 39.75 11 GLY B N 1
ATOM 1391 C CA . GLY B 1 11 ? 6.727 -12.828 22.531 1 39.75 11 GLY B CA 1
ATOM 1392 C C . GLY B 1 11 ? 7.555 -13.102 21.281 1 39.75 11 GLY B C 1
ATOM 1393 O O . GLY B 1 11 ? 8.789 -13.039 21.328 1 39.75 11 GLY B O 1
ATOM 1394 N N . ARG B 1 12 ? 7.074 -13.93 20.344 1 42.66 12 ARG B N 1
ATOM 1395 C CA . ARG B 1 12 ? 7.816 -14.203 19.109 1 42.66 12 ARG B CA 1
ATOM 1396 C C . ARG B 1 12 ? 7.352 -13.305 17.969 1 42.66 12 ARG B C 1
ATOM 1398 O O . ARG B 1 12 ? 6.156 -13.031 17.844 1 42.66 12 ARG B O 1
ATOM 1405 N N . MET B 1 13 ? 8.031 -12.445 17.562 1 47.47 13 MET B N 1
ATOM 1406 C CA . MET B 1 13 ? 7.75 -11.641 16.375 1 47.47 13 MET B CA 1
ATOM 1407 C C . MET B 1 13 ? 7.383 -12.516 15.195 1 47.47 13 MET B C 1
ATOM 1409 O O . MET B 1 13 ? 8.148 -13.406 14.812 1 47.47 13 MET B O 1
ATOM 1413 N N . ALA B 1 14 ? 6.234 -13.023 15.086 1 54.94 14 ALA B N 1
ATOM 1414 C CA . ALA B 1 14 ? 5.816 -13.609 13.812 1 54.94 14 ALA B CA 1
ATOM 1415 C C . ALA B 1 14 ? 6.105 -12.664 12.648 1 54.94 14 ALA B C 1
ATOM 1417 O O . ALA B 1 14 ? 5.402 -11.664 12.469 1 54.94 14 ALA B O 1
ATOM 1418 N N . HIS B 1 15 ? 7.418 -12.805 12.156 1 72 15 HIS B N 1
ATOM 1419 C CA . HIS B 1 15 ? 7.781 -11.742 11.227 1 72 15 HIS B CA 1
ATOM 1420 C C . HIS B 1 15 ? 8.266 -12.312 9.898 1 72 15 HIS B C 1
ATOM 1422 O O . HIS B 1 15 ? 8.805 -13.414 9.852 1 72 15 HIS B O 1
ATOM 1428 N N . PHE B 1 16 ? 7.637 -11.875 8.953 1 80.69 16 PHE B N 1
ATOM 1429 C CA . PHE B 1 16 ? 8.234 -12.023 7.633 1 80.69 16 PHE B CA 1
ATOM 1430 C C . PHE B 1 16 ? 9.383 -11.039 7.449 1 80.69 16 PHE B C 1
ATOM 1432 O O . PHE B 1 16 ? 9.289 -9.883 7.859 1 80.69 16 PHE B O 1
ATOM 1439 N N . SER B 1 17 ? 10.5 -11.656 7.031 1 84.62 17 SER B N 1
ATOM 1440 C CA . SER B 1 17 ? 11.539 -10.766 6.527 1 84.62 17 SER B CA 1
ATOM 1441 C C . SER B 1 17 ? 11.336 -10.461 5.051 1 84.62 17 SER B C 1
ATOM 1443 O O . SER B 1 17 ? 11.484 -11.344 4.199 1 84.62 17 SER B O 1
ATOM 1445 N N . LEU B 1 18 ? 11.07 -9.242 4.801 1 88.62 18 LEU B N 1
ATOM 1446 C CA . LEU B 1 18 ? 10.703 -8.867 3.441 1 88.62 18 LEU B CA 1
ATOM 1447 C C . LEU B 1 18 ? 11.922 -8.375 2.666 1 88.62 18 LEU B C 1
ATOM 1449 O O . LEU B 1 18 ? 12.742 -7.629 3.203 1 88.62 18 LEU B O 1
ATOM 1453 N N . TYR B 1 19 ? 12.023 -8.828 1.448 1 90.19 19 TYR B N 1
ATOM 1454 C CA . TYR B 1 19 ? 12.961 -8.25 0.495 1 90.19 19 TYR B CA 1
ATOM 1455 C C . TYR B 1 19 ? 12.359 -8.219 -0.907 1 90.19 19 TYR B C 1
ATOM 1457 O O . TYR B 1 19 ? 11.453 -8.992 -1.219 1 90.19 19 TYR B O 1
ATOM 1465 N N . THR B 1 20 ? 12.883 -7.297 -1.7 1 93.62 20 THR B N 1
ATOM 1466 C CA . THR B 1 20 ? 12.398 -7.16 -3.068 1 93.62 20 THR B CA 1
ATOM 1467 C C . THR B 1 20 ? 13.414 -7.715 -4.062 1 93.62 20 THR B C 1
ATOM 1469 O O . THR B 1 20 ? 14.625 -7.652 -3.818 1 93.62 20 THR B O 1
ATOM 1472 N N . VAL B 1 21 ? 12.891 -8.297 -5.086 1 95.31 21 VAL B N 1
ATOM 1473 C CA . VAL B 1 21 ? 13.719 -8.891 -6.137 1 95.31 21 VAL B CA 1
ATOM 1474 C C . VAL B 1 21 ? 13.328 -8.305 -7.492 1 95.31 21 VAL B C 1
ATOM 1476 O O . VAL B 1 21 ? 12.141 -8.156 -7.789 1 95.31 21 VAL B O 1
ATOM 1479 N N . ALA B 1 22 ? 14.289 -7.91 -8.297 1 95.5 22 ALA B N 1
ATOM 1480 C CA . ALA B 1 22 ? 14.109 -7.422 -9.656 1 95.5 22 ALA B CA 1
ATOM 1481 C C . ALA B 1 22 ? 15.156 -8.023 -10.594 1 95.5 22 ALA B C 1
ATOM 1483 O O . ALA B 1 22 ? 16.062 -8.734 -10.156 1 95.5 22 ALA B O 1
ATOM 1484 N N . PRO B 1 23 ? 14.945 -7.805 -11.953 1 94.5 23 PRO B N 1
ATOM 1485 C CA . PRO B 1 23 ? 15.961 -8.352 -12.852 1 94.5 23 PRO B CA 1
ATOM 1486 C C . PRO B 1 23 ? 17.375 -7.875 -12.508 1 94.5 23 PRO B C 1
ATOM 1488 O O . PRO B 1 23 ? 18.312 -8.656 -12.57 1 94.5 23 PRO B O 1
ATOM 1491 N N . THR B 1 24 ? 17.438 -6.57 -12.148 1 92.25 24 THR B N 1
ATOM 1492 C CA . THR B 1 24 ? 18.672 -5.953 -11.688 1 92.25 24 THR B CA 1
ATOM 1493 C C . THR B 1 24 ? 18.453 -5.203 -10.375 1 92.25 24 THR B C 1
ATOM 1495 O O . THR B 1 24 ? 17.312 -4.949 -9.984 1 92.25 24 THR B O 1
ATOM 1498 N N . PRO B 1 25 ? 19.578 -4.938 -9.703 1 90.44 25 PRO B N 1
ATOM 1499 C CA . PRO B 1 25 ? 19.422 -4.211 -8.438 1 90.44 25 PRO B CA 1
ATOM 1500 C C . PRO B 1 25 ? 19.188 -2.715 -8.648 1 90.44 25 PRO B C 1
ATOM 1502 O O . PRO B 1 25 ? 19.125 -1.953 -7.68 1 90.44 25 PRO B O 1
ATOM 1505 N N . GLU B 1 26 ? 19.016 -2.27 -9.883 1 93.19 26 GLU B N 1
ATOM 1506 C CA . GLU B 1 26 ? 18.766 -0.862 -10.172 1 93.19 26 GLU B CA 1
ATOM 1507 C C . GLU B 1 26 ? 17.375 -0.443 -9.719 1 93.19 26 GLU B C 1
ATOM 1509 O O . GLU B 1 26 ? 16.438 -1.247 -9.742 1 93.19 26 GLU B O 1
ATOM 1514 N N . PRO B 1 27 ? 17.281 0.814 -9.266 1 93.69 27 PRO B N 1
ATOM 1515 C CA . PRO B 1 27 ? 15.961 1.296 -8.852 1 93.69 27 PRO B CA 1
ATOM 1516 C C . PRO B 1 27 ? 14.891 1.082 -9.922 1 93.69 27 PRO B C 1
ATOM 1518 O O . PRO B 1 27 ? 15.172 1.239 -11.117 1 93.69 27 PRO B O 1
ATOM 1521 N N . VAL B 1 28 ? 13.727 0.715 -9.43 1 90.88 28 VAL B N 1
ATOM 1522 C CA . VAL B 1 28 ? 12.586 0.486 -10.312 1 90.88 28 VAL B CA 1
ATOM 1523 C C . VAL B 1 28 ? 11.508 1.529 -10.039 1 90.88 28 VAL B C 1
ATOM 1525 O O . VAL B 1 28 ? 11.086 1.707 -8.891 1 90.88 28 VAL B O 1
ATOM 1528 N N . ARG B 1 29 ? 11.109 2.207 -11.07 1 87.25 29 ARG B N 1
ATOM 1529 C CA . ARG B 1 29 ? 10 3.154 -10.953 1 87.25 29 ARG B CA 1
ATOM 1530 C C . ARG B 1 29 ? 8.664 2.455 -11.133 1 87.25 29 ARG B C 1
ATOM 1532 O O . ARG B 1 29 ? 8.398 1.875 -12.188 1 87.25 29 ARG B O 1
ATOM 1539 N N . MET B 1 30 ? 7.879 2.619 -10.125 1 82.88 30 MET B N 1
ATOM 1540 C CA . MET B 1 30 ? 6.551 2.018 -10.18 1 82.88 30 MET B CA 1
ATOM 1541 C C . MET B 1 30 ? 5.562 2.934 -10.898 1 82.88 30 MET B C 1
ATOM 1543 O O . MET B 1 30 ? 5.82 4.129 -11.055 1 82.88 3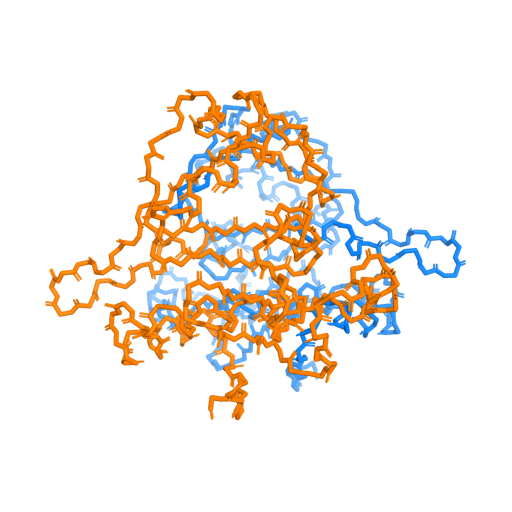0 MET B O 1
ATOM 1547 N N . THR B 1 31 ? 4.496 2.379 -11.438 1 69.81 31 THR B N 1
ATOM 1548 C CA . THR B 1 31 ? 3.482 3.133 -12.164 1 69.81 31 THR B CA 1
ATOM 1549 C C . THR B 1 31 ? 2.992 4.32 -11.344 1 69.81 31 THR B C 1
ATOM 1551 O O . THR B 1 31 ? 2.756 5.402 -11.883 1 69.81 31 THR B O 1
ATOM 1554 N N . GLY B 1 32 ? 2.922 4.355 -9.977 1 70.44 32 GLY B N 1
ATOM 1555 C CA . GLY B 1 32 ? 2.475 5.441 -9.117 1 70.44 32 GLY B CA 1
ATOM 1556 C C . GLY B 1 32 ? 3.555 6.473 -8.852 1 70.44 32 GLY B C 1
ATOM 1557 O O . GLY B 1 32 ? 3.287 7.52 -8.258 1 70.44 32 GLY B O 1
ATOM 1558 N N . GLY B 1 33 ? 4.711 6.246 -9.406 1 77.12 33 GLY B N 1
ATOM 1559 C CA . GLY B 1 33 ? 5.789 7.215 -9.281 1 77.12 33 GLY B CA 1
ATOM 1560 C C . GLY B 1 33 ? 6.777 6.863 -8.188 1 77.12 33 GLY B C 1
ATOM 1561 O O . GLY B 1 33 ? 7.863 7.445 -8.109 1 77.12 33 GLY B O 1
ATOM 1562 N N . LEU B 1 34 ? 6.414 5.938 -7.387 1 85.06 34 LEU B N 1
ATOM 1563 C CA . LEU B 1 34 ? 7.336 5.484 -6.352 1 85.06 34 LEU B CA 1
ATOM 1564 C C . LEU B 1 34 ? 8.539 4.773 -6.965 1 85.06 34 LEU B C 1
ATOM 1566 O O . LEU B 1 34 ? 8.383 3.965 -7.887 1 85.06 34 LEU B O 1
ATOM 1570 N N . VAL B 1 35 ? 9.688 5.109 -6.465 1 90.31 35 VAL B N 1
ATOM 1571 C CA . VAL B 1 35 ? 10.906 4.438 -6.91 1 90.31 35 VAL B CA 1
ATOM 1572 C C . VAL B 1 35 ? 11.414 3.508 -5.812 1 90.31 35 VAL B C 1
ATOM 1574 O O . VAL B 1 35 ? 11.703 3.953 -4.699 1 90.31 35 VAL B O 1
ATOM 1577 N N . VAL B 1 36 ? 11.508 2.227 -6.18 1 91.88 36 VAL B N 1
ATOM 1578 C CA . VAL B 1 36 ? 11.898 1.212 -5.207 1 91.88 36 VAL B CA 1
ATOM 1579 C C . VAL B 1 36 ? 13.289 0.672 -5.551 1 91.88 36 VAL B C 1
ATOM 1581 O O . VAL B 1 36 ? 13.594 0.429 -6.723 1 91.88 36 VAL B O 1
ATOM 1584 N N . GLN B 1 37 ? 14.07 0.549 -4.555 1 94 37 GLN B N 1
ATOM 1585 C CA . GLN B 1 37 ? 15.367 -0.097 -4.699 1 94 37 GLN B CA 1
ATOM 1586 C C . GLN B 1 37 ? 15.289 -1.577 -4.34 1 94 37 GLN B C 1
ATOM 1588 O O . GLN B 1 37 ? 15.148 -1.929 -3.164 1 94 37 GLN B O 1
ATOM 1593 N N . PRO B 1 38 ? 15.438 -2.398 -5.445 1 94.5 38 PRO B N 1
ATOM 1594 C CA . PRO B 1 38 ? 15.414 -3.826 -5.113 1 94.5 38 PRO B CA 1
ATOM 1595 C C . PRO B 1 38 ? 16.594 -4.242 -4.227 1 94.5 38 PRO B C 1
ATOM 1597 O O . PRO B 1 38 ? 17.703 -3.744 -4.395 1 94.5 38 PRO B O 1
ATOM 1600 N N . ARG B 1 39 ? 16.344 -5.168 -3.266 1 93 39 ARG B N 1
ATOM 1601 C CA . ARG B 1 39 ? 17.406 -5.66 -2.396 1 93 39 ARG B CA 1
ATOM 1602 C C . ARG B 1 39 ? 18.297 -6.648 -3.135 1 93 39 ARG B C 1
ATOM 1604 O O . ARG B 1 39 ? 19.5 -6.711 -2.885 1 93 39 ARG B O 1
ATOM 1611 N N . PHE B 1 40 ? 17.672 -7.41 -4.078 1 95.19 40 PHE B N 1
ATOM 1612 C CA . PHE B 1 40 ? 18.438 -8.422 -4.805 1 95.19 40 PHE B CA 1
ATOM 1613 C C . PHE B 1 40 ? 18.062 -8.422 -6.281 1 95.19 40 PHE B C 1
ATOM 1615 O O . PHE B 1 40 ? 16.953 -8.031 -6.645 1 95.19 40 PHE B O 1
ATOM 1622 N N . ALA B 1 41 ? 19.016 -8.844 -7.051 1 96.62 41 ALA B N 1
ATOM 1623 C CA . ALA B 1 41 ? 18.719 -9.289 -8.406 1 96.62 41 ALA B CA 1
ATOM 1624 C C . ALA B 1 41 ? 18.234 -10.742 -8.414 1 96.62 41 ALA B C 1
ATOM 1626 O O . ALA B 1 41 ? 18.547 -11.508 -7.504 1 96.62 41 ALA B O 1
ATOM 1627 N N . VAL B 1 42 ? 17.484 -11.086 -9.453 1 96.12 42 VAL B N 1
ATOM 1628 C CA . VAL B 1 42 ? 16.984 -12.453 -9.562 1 96.12 42 VAL B CA 1
ATOM 1629 C C . VAL B 1 42 ? 18.156 -13.438 -9.531 1 96.12 42 VAL B C 1
ATOM 1631 O O . VAL B 1 42 ? 18.016 -14.562 -9.055 1 96.12 42 VAL B O 1
ATOM 1634 N N . ALA B 1 43 ? 19.328 -13.023 -9.984 1 95.12 43 ALA B N 1
ATOM 1635 C CA . ALA B 1 43 ? 20.516 -13.883 -10.078 1 95.12 43 ALA B CA 1
ATOM 1636 C C . ALA B 1 43 ? 21.062 -14.211 -8.695 1 95.12 43 ALA B C 1
ATOM 1638 O O . ALA B 1 43 ? 21.719 -15.242 -8.516 1 95.12 43 ALA B O 1
ATOM 1639 N N . ASP B 1 44 ? 20.812 -13.406 -7.707 1 95.06 44 ASP B N 1
ATOM 1640 C CA . ASP B 1 44 ? 21.469 -13.594 -6.422 1 95.06 44 ASP B CA 1
ATOM 1641 C C . ASP B 1 44 ? 20.469 -13.57 -5.277 1 95.06 44 ASP B C 1
ATOM 1643 O O . ASP B 1 44 ? 20.844 -13.43 -4.113 1 95.06 44 ASP B O 1
ATOM 1647 N N . ALA B 1 45 ? 19.219 -13.664 -5.574 1 96.38 45 ALA B N 1
ATOM 1648 C CA . ALA B 1 45 ? 18.188 -13.633 -4.535 1 96.38 45 ALA B CA 1
ATOM 1649 C C . ALA B 1 45 ? 18.188 -14.922 -3.727 1 96.38 45 ALA B C 1
ATOM 1651 O O . ALA B 1 45 ? 18.25 -16.016 -4.293 1 96.38 45 ALA B O 1
ATOM 1652 N N . PRO B 1 46 ? 18.109 -14.844 -2.377 1 96.25 46 PRO B N 1
ATOM 1653 C CA . PRO B 1 46 ? 17.922 -16.062 -1.588 1 96.25 46 PRO B CA 1
ATOM 1654 C C . PRO B 1 46 ? 16.562 -16.734 -1.853 1 96.25 46 PRO B C 1
ATOM 1656 O O . PRO B 1 46 ? 15.641 -16.078 -2.359 1 96.25 46 PRO B O 1
ATOM 1659 N N . GLN B 1 47 ? 16.453 -18.062 -1.457 1 97.38 47 GLN B N 1
ATOM 1660 C CA . GLN B 1 47 ? 15.195 -18.781 -1.604 1 97.38 47 GLN B CA 1
ATOM 1661 C C . GLN B 1 47 ? 14.141 -18.266 -0.633 1 97.38 47 GLN B C 1
ATOM 1663 O O . GLN B 1 47 ? 14.328 -18.312 0.584 1 97.38 47 GLN B O 1
ATOM 1668 N N . PRO B 1 48 ? 13.055 -17.781 -1.213 1 95.69 48 PRO B N 1
ATOM 1669 C CA . PRO B 1 48 ? 11.984 -17.297 -0.336 1 95.69 48 PRO B CA 1
ATOM 1670 C C . PRO B 1 48 ? 11.039 -18.406 0.104 1 95.69 48 PRO B C 1
ATOM 1672 O O . PRO B 1 48 ? 10.867 -19.406 -0.611 1 95.69 48 PRO B O 1
ATOM 1675 N N . ASP B 1 49 ? 10.383 -18.156 1.258 1 94.25 49 ASP B N 1
ATOM 1676 C CA . ASP B 1 49 ? 9.289 -19.031 1.688 1 94.25 49 ASP B CA 1
ATOM 1677 C C . ASP B 1 49 ? 7.973 -18.609 1.045 1 94.25 49 ASP B C 1
ATOM 1679 O O . ASP B 1 49 ? 7.129 -19.469 0.737 1 94.25 49 ASP B O 1
ATOM 1683 N N . VAL B 1 50 ? 7.812 -17.312 0.886 1 95.31 50 VAL B N 1
ATOM 1684 C CA . VAL B 1 50 ? 6.613 -16.719 0.303 1 95.31 50 VAL B CA 1
ATOM 1685 C C . VAL B 1 50 ? 7.004 -15.773 -0.832 1 95.31 50 VAL B C 1
ATOM 1687 O O . VAL B 1 50 ? 7.926 -14.961 -0.689 1 95.31 50 VAL B O 1
ATOM 1690 N N . ILE B 1 51 ? 6.328 -15.938 -1.953 1 97.06 51 ILE B N 1
ATOM 1691 C CA . ILE B 1 51 ? 6.547 -15.047 -3.088 1 97.06 51 ILE B CA 1
ATOM 1692 C C . ILE B 1 51 ? 5.281 -14.234 -3.359 1 97.06 51 ILE B C 1
ATOM 1694 O O . ILE B 1 51 ? 4.184 -14.797 -3.434 1 97.06 51 ILE B O 1
ATOM 1698 N N . VAL B 1 52 ? 5.414 -12.945 -3.402 1 96.5 52 VAL B N 1
ATOM 1699 C CA . VAL B 1 52 ? 4.32 -12.062 -3.787 1 96.5 52 VAL B CA 1
ATOM 1700 C C . VAL B 1 52 ? 4.641 -11.391 -5.121 1 96.5 52 VAL B C 1
ATOM 1702 O O . VAL B 1 52 ? 5.656 -10.711 -5.25 1 96.5 52 VAL B O 1
ATOM 1705 N N . VAL B 1 53 ? 3.779 -11.57 -6.105 1 96.31 53 VAL B N 1
ATOM 1706 C CA . VAL B 1 53 ? 3.975 -11.016 -7.441 1 96.31 53 VAL B CA 1
ATOM 1707 C C . VAL B 1 53 ? 2.932 -9.938 -7.711 1 96.31 53 VAL B C 1
ATOM 1709 O O . VAL B 1 53 ? 1.769 -10.242 -7.98 1 96.31 53 VAL B O 1
ATOM 1712 N N . PRO B 1 54 ? 3.385 -8.695 -7.699 1 93.81 54 PRO B N 1
ATOM 1713 C CA . PRO B 1 54 ? 2.459 -7.605 -8.023 1 93.81 54 PRO B CA 1
ATOM 1714 C C . PRO B 1 54 ? 2.33 -7.371 -9.531 1 93.81 54 PRO B C 1
ATOM 1716 O O . PRO B 1 54 ? 2.961 -8.07 -10.32 1 93.81 54 PRO B O 1
ATOM 1719 N N . ALA B 1 55 ? 1.429 -6.395 -9.875 1 91.12 55 ALA B N 1
ATOM 1720 C CA . ALA B 1 55 ? 1.406 -5.961 -11.266 1 91.12 55 ALA B CA 1
ATOM 1721 C C . ALA B 1 55 ? 2.793 -5.512 -11.727 1 91.12 55 ALA B C 1
ATOM 1723 O O . ALA B 1 55 ? 3.473 -4.762 -11.016 1 91.12 55 ALA B O 1
ATOM 1724 N N . GLN B 1 56 ? 3.244 -6.023 -12.844 1 86.44 56 GLN B N 1
ATOM 1725 C CA . GLN B 1 56 ? 4.582 -5.719 -13.336 1 86.44 56 GLN B CA 1
ATOM 1726 C C . GLN B 1 56 ? 4.75 -6.168 -14.789 1 86.44 56 GLN B C 1
ATOM 1728 O O . GLN B 1 56 ? 3.996 -7.012 -15.273 1 86.44 56 GLN B O 1
ATOM 1733 N N . ARG B 1 57 ? 5.684 -5.469 -15.328 1 85.06 57 ARG B N 1
ATOM 1734 C CA . ARG B 1 57 ? 6.254 -6.055 -16.547 1 85.06 57 ARG B CA 1
ATOM 1735 C C . ARG B 1 57 ? 7.352 -7.059 -16.203 1 85.06 57 ARG B C 1
ATOM 1737 O O . ARG B 1 57 ? 8.125 -6.844 -15.266 1 85.06 57 ARG B O 1
ATOM 1744 N N . SER B 1 58 ? 7.312 -8.203 -16.812 1 87 58 SER B N 1
ATOM 1745 C CA . SER B 1 58 ? 8.297 -9.219 -16.453 1 87 58 SER B CA 1
ATOM 1746 C C . SER B 1 58 ? 9.242 -9.516 -17.609 1 87 58 SER B C 1
ATOM 1748 O O . SER B 1 58 ? 8.852 -9.43 -18.781 1 87 58 SER B O 1
ATOM 1750 N N . THR B 1 59 ? 10.438 -9.75 -17.234 1 90.5 59 THR B N 1
ATOM 1751 C CA . THR B 1 59 ? 11.438 -10.211 -18.188 1 90.5 59 THR B CA 1
ATOM 1752 C C . THR B 1 59 ? 11.508 -11.734 -18.203 1 90.5 59 THR B C 1
ATOM 1754 O O . THR B 1 59 ? 10.93 -12.398 -17.328 1 90.5 59 THR B O 1
ATOM 1757 N N . GLU B 1 60 ? 12.172 -12.203 -19.25 1 93.69 60 GLU B N 1
ATOM 1758 C CA . GLU B 1 60 ? 12.383 -13.648 -19.297 1 93.69 60 GLU B CA 1
ATOM 1759 C C . GLU B 1 60 ? 13.148 -14.148 -18.078 1 93.69 60 GLU B C 1
ATOM 1761 O O . GLU B 1 60 ? 12.844 -15.211 -17.547 1 93.69 60 GLU B O 1
ATOM 1766 N N . GLU B 1 61 ? 14.094 -13.344 -17.656 1 93.62 61 GLU B N 1
ATOM 1767 C CA . GLU B 1 61 ? 14.898 -13.711 -16.5 1 93.62 61 GLU B CA 1
ATOM 1768 C C . GLU B 1 61 ? 14.047 -13.758 -15.234 1 93.62 61 GLU B C 1
ATOM 1770 O O . GLU B 1 61 ? 14.195 -14.664 -14.414 1 93.62 61 GLU B O 1
ATOM 1775 N N . SER B 1 62 ? 13.188 -12.836 -15.133 1 95.12 62 SER B N 1
ATOM 1776 C CA . SER B 1 62 ? 12.305 -12.789 -13.969 1 95.12 62 SER B CA 1
ATOM 1777 C C . SER B 1 62 ? 11.336 -13.969 -13.961 1 95.12 62 SER B C 1
ATOM 1779 O O . SER B 1 62 ? 11.055 -14.539 -12.906 1 95.12 62 SER B O 1
ATOM 1781 N N . ARG B 1 63 ? 10.883 -14.328 -15.125 1 96.88 63 ARG B N 1
ATOM 1782 C CA . ARG B 1 63 ? 9.953 -15.453 -15.234 1 96.88 63 ARG B CA 1
ATOM 1783 C C . ARG B 1 63 ? 10.648 -16.766 -14.898 1 96.88 63 ARG B C 1
ATOM 1785 O O . ARG B 1 63 ? 10.07 -17.625 -14.227 1 96.88 63 ARG B O 1
ATOM 1792 N N . ALA B 1 64 ? 11.867 -16.906 -15.391 1 97.06 64 ALA B N 1
ATOM 1793 C CA . ALA B 1 64 ? 12.633 -18.109 -15.086 1 97.06 64 ALA B CA 1
ATOM 1794 C C . ALA B 1 64 ? 12.891 -18.219 -13.586 1 97.06 64 ALA B C 1
ATOM 1796 O O . ALA B 1 64 ? 12.742 -19.297 -13.008 1 97.06 64 ALA B O 1
ATOM 1797 N N . TRP B 1 65 ? 13.266 -17.141 -12.984 1 97.62 65 TRP B N 1
ATOM 1798 C CA . TRP B 1 65 ? 13.477 -17.109 -11.539 1 97.62 65 TRP B CA 1
ATOM 1799 C C . TRP B 1 65 ? 12.195 -17.453 -10.789 1 97.62 65 TRP B C 1
ATOM 1801 O O . TRP B 1 65 ? 12.219 -18.25 -9.852 1 97.62 65 TRP B O 1
ATOM 1811 N N . LEU B 1 66 ? 11.062 -16.875 -11.227 1 98.25 66 LEU B N 1
ATOM 1812 C CA . LEU B 1 66 ? 9.773 -17.125 -10.602 1 98.25 66 LEU B CA 1
ATOM 1813 C C . LEU B 1 66 ? 9.422 -18.609 -10.648 1 98.25 66 LEU B C 1
ATOM 1815 O O . LEU B 1 66 ? 9.008 -19.188 -9.633 1 98.25 66 LEU B O 1
ATOM 1819 N N . LYS B 1 67 ? 9.562 -19.172 -11.766 1 98.06 67 LYS B N 1
ATOM 1820 C CA . LYS B 1 67 ? 9.273 -20.594 -11.93 1 98.06 67 LYS B CA 1
ATOM 1821 C C . LYS B 1 67 ? 10.125 -21.453 -11 1 98.06 67 LYS B C 1
ATOM 1823 O O . LYS B 1 67 ? 9.609 -22.312 -10.289 1 98.06 67 LYS B O 1
ATOM 1828 N N . ALA B 1 68 ? 11.375 -21.156 -10.945 1 98 68 ALA B N 1
ATOM 1829 C CA . ALA B 1 68 ? 12.305 -21.938 -10.125 1 98 68 ALA B CA 1
ATOM 1830 C C . ALA B 1 68 ? 12.039 -21.719 -8.641 1 98 68 ALA B C 1
ATOM 1832 O O . ALA B 1 68 ? 11.969 -22.688 -7.871 1 98 68 ALA B O 1
ATOM 1833 N N . ALA B 1 69 ? 11.93 -20.484 -8.227 1 98.12 69 ALA B N 1
ATOM 1834 C CA . ALA B 1 69 ? 11.75 -20.141 -6.816 1 98.12 69 ALA B CA 1
ATOM 1835 C C . ALA B 1 69 ? 10.414 -20.672 -6.293 1 98.12 69 ALA B C 1
ATOM 1837 O O . ALA B 1 69 ? 10.32 -21.109 -5.145 1 98.12 69 ALA B O 1
ATOM 1838 N N . SER B 1 70 ? 9.398 -20.625 -7.164 1 98.38 70 SER B N 1
ATOM 1839 C CA . SER B 1 70 ? 8.062 -21.047 -6.742 1 98.38 70 SER B CA 1
ATOM 1840 C C . SER B 1 70 ? 8.008 -22.547 -6.477 1 98.38 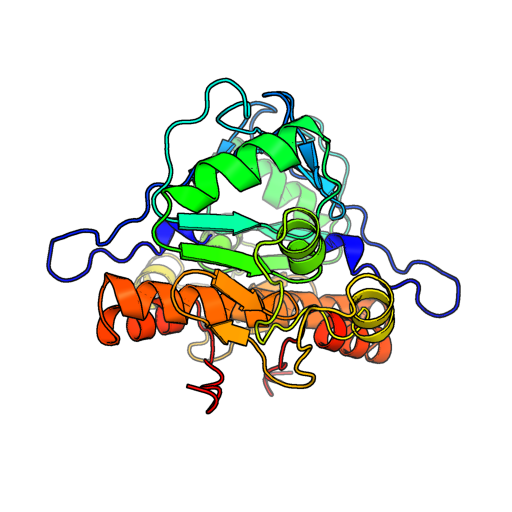70 SER B C 1
ATOM 1842 O O . SER B 1 70 ? 7.199 -23.016 -5.672 1 98.38 70 SER B O 1
ATOM 1844 N N . ALA B 1 71 ? 8.844 -23.281 -7.113 1 97.75 71 ALA B N 1
ATOM 1845 C CA . ALA B 1 71 ? 8.875 -24.734 -6.934 1 97.75 71 ALA B CA 1
ATOM 1846 C C . ALA B 1 71 ? 9.266 -25.094 -5.504 1 97.75 71 ALA B C 1
ATOM 1848 O O . ALA B 1 71 ? 8.906 -26.172 -5.012 1 97.75 71 ALA B O 1
ATOM 1849 N N . LYS B 1 72 ? 9.93 -24.203 -4.824 1 97.5 72 LYS B N 1
ATOM 1850 C CA . LYS B 1 72 ? 10.445 -24.5 -3.486 1 97.5 72 LYS B CA 1
ATOM 1851 C C . LYS B 1 72 ? 9.766 -23.625 -2.438 1 97.5 72 LYS B C 1
ATOM 1853 O O . LYS B 1 72 ? 9.969 -23.812 -1.236 1 97.5 72 LYS B O 1
ATOM 1858 N N . ALA B 1 73 ? 9.031 -22.656 -2.887 1 97.38 73 ALA B N 1
ATOM 1859 C CA . ALA B 1 73 ? 8.344 -21.75 -1.961 1 97.38 73 ALA B CA 1
ATOM 1860 C C . ALA B 1 73 ? 7.129 -22.438 -1.334 1 97.38 73 ALA B C 1
ATOM 1862 O O . ALA B 1 73 ? 6.531 -23.328 -1.937 1 97.38 73 ALA B O 1
ATOM 1863 N N . GLU B 1 74 ? 6.785 -21.984 -0.171 1 96.12 74 GLU B N 1
ATOM 1864 C CA . GLU B 1 74 ? 5.582 -22.5 0.49 1 96.12 74 GLU B CA 1
ATOM 1865 C C . GLU B 1 74 ? 4.32 -21.922 -0.151 1 96.12 74 GLU B C 1
ATOM 1867 O O . GLU B 1 74 ? 3.318 -22.625 -0.293 1 96.12 74 GLU B O 1
ATOM 1872 N N . VAL B 1 75 ? 4.324 -20.703 -0.477 1 97.19 75 VAL B N 1
ATOM 1873 C CA . VAL B 1 75 ? 3.201 -20.062 -1.142 1 97.19 75 VAL B CA 1
ATOM 1874 C C . VAL B 1 75 ? 3.719 -19.031 -2.145 1 97.19 75 VAL B C 1
ATOM 1876 O O . VAL B 1 75 ? 4.66 -18.281 -1.854 1 97.19 75 VAL B O 1
ATOM 1879 N N . THR B 1 76 ? 3.197 -19.078 -3.326 1 98.31 76 THR B N 1
ATOM 1880 C CA . THR B 1 76 ? 3.357 -18.031 -4.328 1 98.31 76 THR B CA 1
ATOM 1881 C C . THR B 1 76 ? 2.025 -17.328 -4.602 1 98.31 76 THR B C 1
ATOM 1883 O O . THR B 1 76 ? 1.052 -17.984 -4.992 1 98.31 76 THR B O 1
ATOM 1886 N N . MET B 1 77 ? 2.014 -16.031 -4.352 1 97.88 77 MET B N 1
ATOM 1887 C CA . MET B 1 77 ? 0.734 -15.352 -4.512 1 97.88 77 MET B CA 1
ATOM 1888 C C . MET B 1 77 ? 0.877 -14.141 -5.43 1 97.88 77 MET B C 1
ATOM 1890 O O . MET B 1 77 ? 1.976 -13.609 -5.59 1 97.88 77 MET B O 1
ATOM 1894 N N . SER B 1 78 ? -0.246 -13.766 -6.07 1 97.25 78 SER B N 1
ATOM 1895 C CA . SER B 1 78 ? -0.271 -12.602 -6.953 1 97.25 78 SER B CA 1
ATOM 1896 C C . SER B 1 78 ? -1.323 -11.594 -6.508 1 97.25 78 SER B C 1
ATOM 1898 O O . SER B 1 78 ? -2.295 -11.953 -5.844 1 97.25 78 SER B O 1
ATOM 1900 N N . VAL B 1 79 ? -1.065 -10.375 -6.801 1 95.38 79 VAL B N 1
ATOM 1901 C CA . VAL B 1 79 ? -2.021 -9.289 -6.629 1 95.38 79 VAL B CA 1
ATOM 1902 C C . VAL B 1 79 ? -2.273 -8.602 -7.973 1 95.38 79 VAL B C 1
ATOM 1904 O O . VAL B 1 79 ? -1.337 -8.359 -8.734 1 95.38 79 VAL B O 1
ATOM 1907 N N . CYS B 1 80 ? -3.566 -8.281 -8.234 1 95.19 80 CYS B N 1
ATOM 1908 C CA . CYS B 1 80 ? -3.934 -7.617 -9.477 1 95.19 80 CYS B CA 1
ATOM 1909 C C . CYS B 1 80 ? -3.424 -8.391 -10.688 1 95.19 80 CYS B C 1
ATOM 1911 O O . CYS B 1 80 ? -3.662 -9.594 -10.805 1 95.19 80 CYS B O 1
ATOM 1913 N N . THR B 1 81 ? -2.721 -7.734 -11.609 1 95.56 81 THR B N 1
ATOM 1914 C CA . THR B 1 81 ? -2.322 -8.406 -12.844 1 95.56 81 THR B CA 1
ATOM 1915 C C . THR B 1 81 ? -1.037 -9.203 -12.633 1 95.56 81 THR B C 1
ATOM 1917 O O . THR B 1 81 ? -0.467 -9.734 -13.586 1 95.56 81 THR B O 1
ATOM 1920 N N . GLY B 1 82 ? -0.628 -9.352 -11.391 1 96.44 82 GLY B N 1
ATOM 1921 C CA . GLY B 1 82 ? 0.433 -10.305 -11.102 1 96.44 82 GLY B CA 1
ATOM 1922 C C . GLY B 1 82 ? 0.082 -11.727 -11.492 1 96.44 82 GLY B C 1
ATOM 1923 O O . GLY B 1 82 ? 0.97 -12.547 -11.75 1 96.44 82 GLY B O 1
ATOM 1924 N N . ALA B 1 83 ? -1.175 -12.008 -11.57 1 98.31 83 ALA B N 1
ATOM 1925 C CA . ALA B 1 83 ? -1.66 -13.344 -11.922 1 98.31 83 ALA B CA 1
ATOM 1926 C C . ALA B 1 83 ? -1.222 -13.727 -13.336 1 98.31 83 ALA B C 1
ATOM 1928 O O . ALA B 1 83 ? -1.015 -14.906 -13.633 1 98.31 83 ALA B O 1
ATOM 1929 N N . PHE B 1 84 ? -1.062 -12.742 -14.211 1 98.19 84 PHE B N 1
ATOM 1930 C CA . PHE B 1 84 ? -0.597 -13.023 -15.57 1 98.19 84 PHE B CA 1
ATOM 1931 C C . PHE B 1 84 ? 0.783 -13.664 -15.547 1 98.19 84 PHE B C 1
ATOM 1933 O O . PHE B 1 84 ? 1.057 -14.586 -16.312 1 98.19 84 PHE B O 1
ATOM 1940 N N . GLN B 1 85 ? 1.642 -13.195 -14.625 1 97.69 85 GLN B N 1
ATOM 1941 C CA . GLN B 1 85 ? 2.996 -13.734 -14.547 1 97.69 85 GLN B CA 1
ATOM 1942 C C . GLN B 1 85 ? 2.988 -15.172 -14.031 1 97.69 85 GLN B C 1
ATOM 1944 O O . GLN B 1 85 ? 3.758 -16.016 -14.508 1 97.69 85 GLN B O 1
ATOM 1949 N N . LEU B 1 86 ? 2.121 -15.445 -13.055 1 98.5 86 LEU B N 1
ATOM 1950 C CA . LEU B 1 86 ? 1.988 -16.812 -12.578 1 98.5 86 LEU B CA 1
ATOM 1951 C C . LEU B 1 86 ? 1.497 -17.734 -13.695 1 98.5 86 LEU B C 1
ATOM 1953 O O . LEU B 1 86 ? 2.002 -18.844 -13.852 1 98.5 86 LEU B O 1
ATOM 1957 N N . ALA B 1 87 ? 0.518 -17.234 -14.406 1 98.62 87 ALA B N 1
ATOM 1958 C CA . ALA B 1 87 ? -0.039 -18.031 -15.5 1 98.62 87 ALA B CA 1
ATOM 1959 C C . ALA B 1 87 ? 1.008 -18.297 -16.578 1 98.62 87 ALA B C 1
ATOM 1961 O O . ALA B 1 87 ? 1.094 -19.391 -17.125 1 98.62 87 ALA B O 1
ATOM 1962 N N . ARG B 1 88 ? 1.813 -17.344 -16.859 1 98 88 ARG B N 1
ATOM 1963 C CA . ARG B 1 88 ? 2.801 -17.438 -17.938 1 98 88 ARG B CA 1
ATOM 1964 C C . ARG B 1 88 ? 3.84 -18.5 -17.625 1 98 88 ARG B C 1
ATOM 1966 O O . ARG B 1 88 ? 4.398 -19.109 -18.547 1 98 88 ARG B O 1
ATOM 1973 N N . VAL B 1 89 ? 4.07 -18.766 -16.359 1 97.81 89 VAL B N 1
ATOM 1974 C CA . VAL B 1 89 ? 5.074 -19.766 -16.031 1 97.81 89 VAL B CA 1
ATOM 1975 C C . VAL B 1 89 ? 4.387 -21.094 -15.688 1 97.81 89 VAL B C 1
ATOM 1977 O O . VAL B 1 89 ? 5.016 -22 -15.148 1 97.81 89 VAL B O 1
ATOM 1980 N N . GLY B 1 90 ? 3.078 -21.156 -15.898 1 98.12 90 GLY B N 1
ATOM 1981 C CA . GLY B 1 90 ? 2.352 -22.422 -15.836 1 98.12 90 GLY B CA 1
ATOM 1982 C C . GLY B 1 90 ? 1.863 -22.75 -14.438 1 98.12 90 GLY B C 1
ATOM 1983 O O . GLY B 1 90 ? 1.298 -23.828 -14.219 1 98.12 90 GLY B O 1
ATOM 1984 N N . LEU B 1 91 ? 1.988 -21.844 -13.508 1 98.44 91 LEU B N 1
ATOM 1985 C CA . LEU B 1 91 ? 1.678 -22.141 -12.109 1 98.44 91 LEU B CA 1
ATOM 1986 C C . LEU B 1 91 ? 0.172 -22.25 -11.898 1 98.44 91 LEU B C 1
ATOM 1988 O O . LEU B 1 91 ? -0.28 -22.781 -10.891 1 98.44 91 LEU B O 1
ATOM 1992 N N . LEU B 1 92 ? -0.629 -21.75 -12.852 1 98.69 92 LEU B N 1
ATOM 1993 C CA . LEU B 1 92 ? -2.07 -21.672 -12.633 1 98.69 92 LEU B CA 1
ATOM 1994 C C . LEU B 1 92 ? -2.807 -22.641 -13.555 1 98.69 92 LEU B C 1
ATOM 1996 O O . LEU B 1 92 ? -4.039 -22.703 -13.531 1 98.69 92 LEU B O 1
ATOM 2000 N N . ASP B 1 93 ? -2.088 -23.438 -14.359 1 98.44 93 ASP B N 1
ATOM 2001 C CA . ASP B 1 93 ? -2.727 -24.328 -15.32 1 98.44 93 ASP B CA 1
ATOM 2002 C C . ASP B 1 93 ? -3.65 -25.328 -14.609 1 98.44 93 ASP B C 1
ATOM 2004 O O . ASP B 1 93 ? -3.219 -26.062 -13.727 1 98.44 93 ASP B O 1
ATOM 2008 N N . GLY B 1 94 ? -4.914 -25.281 -15.008 1 98.56 94 GLY B N 1
ATOM 2009 C CA . GLY B 1 94 ? -5.906 -26.203 -14.492 1 98.56 94 GLY B CA 1
ATOM 2010 C C . GLY B 1 94 ? -6.441 -25.812 -13.133 1 98.56 94 GLY B C 1
ATOM 2011 O O . GLY B 1 94 ? -7.289 -26.516 -12.562 1 98.56 94 GLY B O 1
ATOM 2012 N N . LEU B 1 95 ? -6.039 -24.734 -12.609 1 98.62 95 LEU B N 1
ATOM 2013 C CA . LEU B 1 95 ? -6.41 -24.328 -11.258 1 98.62 95 LEU B CA 1
ATOM 2014 C C . LEU B 1 95 ? -7.352 -23.125 -11.297 1 98.62 95 LEU B C 1
ATOM 2016 O O . LEU B 1 95 ? -7.309 -22.328 -12.234 1 98.62 95 LEU B O 1
ATOM 2020 N N . PRO B 1 96 ? -8.25 -23.031 -10.242 1 98.62 96 PRO B N 1
ATOM 2021 C CA . PRO B 1 96 ? -8.969 -21.766 -10.102 1 98.62 96 PRO B CA 1
ATOM 2022 C C . PRO B 1 96 ? -8.055 -20.594 -9.758 1 98.62 96 PRO B C 1
ATOM 2024 O O . PRO B 1 96 ? -7.078 -20.766 -9.016 1 98.62 96 PRO B O 1
ATOM 2027 N N . ALA B 1 97 ? -8.336 -19.422 -10.297 1 98.69 97 ALA B N 1
ATOM 2028 C CA . ALA B 1 97 ? -7.562 -18.219 -10.016 1 98.69 97 ALA B CA 1
ATOM 2029 C C . ALA B 1 97 ? -8.406 -16.969 -10.25 1 98.69 97 ALA B C 1
ATOM 2031 O O . ALA B 1 97 ? -9.461 -17.031 -10.875 1 98.69 97 ALA B O 1
ATOM 2032 N N . THR B 1 98 ? -8.047 -15.93 -9.711 1 98.5 98 THR B N 1
ATOM 2033 C CA . THR B 1 98 ? -8.641 -14.633 -10.016 1 98.5 98 THR B CA 1
ATOM 2034 C C . THR B 1 98 ? -7.562 -13.594 -10.305 1 98.5 98 THR B C 1
ATOM 2036 O O . THR B 1 98 ? -6.371 -13.898 -10.258 1 98.5 98 THR B O 1
ATOM 2039 N N . THR B 1 99 ? -7.895 -12.461 -10.836 1 98.06 99 THR B N 1
ATOM 2040 C CA . THR B 1 99 ? -7.062 -11.297 -11.117 1 98.06 99 THR B CA 1
ATOM 2041 C C . THR B 1 99 ? -7.883 -10.008 -11.039 1 98.06 99 THR B C 1
ATOM 2043 O O . THR B 1 99 ? -9.023 -10.023 -10.578 1 98.06 99 THR B O 1
ATOM 2046 N N . HIS B 1 100 ? -7.266 -8.953 -11.344 1 96.19 100 HIS B N 1
ATOM 2047 C CA . HIS B 1 100 ? -8 -7.691 -11.305 1 96.19 100 HIS B CA 1
ATOM 2048 C C . HIS B 1 100 ? -9.211 -7.73 -12.234 1 96.19 100 HIS B C 1
ATOM 2050 O O . HIS B 1 100 ? -9.109 -8.195 -13.375 1 96.19 100 HIS B O 1
ATOM 2056 N N . HIS B 1 101 ? -10.273 -7.16 -11.797 1 96.31 101 HIS B N 1
ATOM 2057 C CA . HIS B 1 101 ? -11.555 -7.316 -12.477 1 96.31 101 HIS B CA 1
ATOM 2058 C C . HIS B 1 101 ? -11.516 -6.703 -13.867 1 96.31 101 HIS B C 1
ATOM 2060 O O . HIS B 1 101 ? -12.195 -7.18 -14.781 1 96.31 101 HIS B O 1
ATOM 2066 N N . ASP B 1 102 ? -10.711 -5.688 -14.039 1 94.5 102 ASP B N 1
ATOM 2067 C CA . ASP B 1 102 ? -10.633 -5.023 -15.336 1 94.5 102 ASP B CA 1
ATOM 2068 C C . ASP B 1 102 ? -9.938 -5.914 -16.375 1 94.5 102 ASP B C 1
ATOM 2070 O O . ASP B 1 102 ? -9.992 -5.633 -17.562 1 94.5 102 ASP B O 1
ATOM 2074 N N . PHE B 1 103 ? -9.344 -6.984 -15.938 1 97.19 103 PHE B N 1
ATOM 2075 C CA . PHE B 1 103 ? -8.523 -7.766 -16.859 1 97.19 103 PHE B CA 1
ATOM 2076 C C . PHE B 1 103 ? -9.023 -9.203 -16.953 1 97.19 103 PHE B C 1
ATOM 2078 O O . PHE B 1 103 ? -8.336 -10.078 -17.469 1 97.19 103 PHE B O 1
ATOM 2085 N N . TRP B 1 104 ? -10.211 -9.469 -16.469 1 98.19 104 TRP B N 1
ATOM 2086 C CA . TRP B 1 104 ? -10.766 -10.812 -16.484 1 98.19 104 TRP B CA 1
ATOM 2087 C C . TRP B 1 104 ? -10.82 -11.359 -17.922 1 98.19 104 TRP B C 1
ATOM 2089 O O . TRP B 1 104 ? -10.32 -12.453 -18.188 1 98.19 104 TRP B O 1
ATOM 2099 N N . ASP B 1 105 ? -11.367 -10.594 -18.812 1 98.44 105 ASP B N 1
ATOM 2100 C CA . ASP B 1 105 ? -11.539 -11.07 -20.188 1 98.44 105 ASP B CA 1
ATOM 2101 C C . ASP B 1 105 ? -10.195 -11.328 -20.859 1 98.44 105 ASP B C 1
ATOM 2103 O O . ASP B 1 105 ? -10 -12.359 -21.5 1 98.44 105 ASP B O 1
ATOM 2107 N N . ALA B 1 106 ? -9.258 -10.375 -20.719 1 98.38 106 ALA B N 1
ATOM 2108 C CA . ALA B 1 106 ? -7.926 -10.531 -21.297 1 98.38 106 ALA B CA 1
ATOM 2109 C C . ALA B 1 106 ? -7.211 -11.742 -20.719 1 98.38 106 ALA B C 1
ATOM 2111 O O . ALA B 1 106 ? -6.535 -12.477 -21.453 1 98.38 106 ALA B O 1
ATOM 2112 N N . PHE B 1 107 ? -7.367 -11.93 -19.469 1 98.69 107 PHE B N 1
ATOM 2113 C CA . PHE B 1 107 ? -6.727 -13.039 -18.781 1 98.69 107 PHE B CA 1
ATOM 2114 C C . PHE B 1 107 ? -7.27 -14.375 -19.281 1 98.69 107 PHE B C 1
ATOM 2116 O O . PHE B 1 107 ? -6.5 -15.273 -19.609 1 98.69 107 PHE B O 1
ATOM 2123 N N . GLU B 1 108 ? -8.531 -14.453 -19.25 1 98.56 108 GLU B N 1
ATOM 2124 C CA . GLU B 1 108 ? -9.188 -15.688 -19.703 1 98.56 108 GLU B CA 1
ATOM 2125 C C . GLU B 1 108 ? -8.82 -16 -21.156 1 98.56 108 GLU B C 1
ATOM 2127 O O . GLU B 1 108 ? -8.594 -17.172 -21.5 1 98.56 108 GLU B O 1
ATOM 2132 N N . LYS B 1 109 ? -8.797 -15.023 -21.969 1 98.62 109 LYS B N 1
ATOM 2133 C CA . LYS B 1 109 ? -8.43 -15.195 -23.375 1 98.62 109 LYS B CA 1
ATOM 2134 C C . LYS B 1 109 ? -6.98 -15.664 -23.5 1 98.62 109 LYS B C 1
ATOM 2136 O O . LYS B 1 109 ? -6.68 -16.547 -24.297 1 98.62 109 LYS B O 1
ATOM 2141 N N . GLU B 1 110 ? -6.074 -15.125 -22.781 1 98.44 110 GLU B N 1
ATOM 2142 C CA . GLU B 1 110 ? -4.648 -15.414 -22.891 1 98.44 110 GLU B CA 1
ATOM 2143 C C . GLU B 1 110 ? -4.305 -16.766 -22.266 1 98.44 110 GLU B C 1
ATOM 2145 O O . GLU B 1 110 ? -3.387 -17.453 -22.719 1 98.44 110 GLU B O 1
ATOM 2150 N N . PHE B 1 111 ? -5.039 -17.094 -21.25 1 98.75 111 PHE B N 1
ATOM 2151 C CA . PHE B 1 111 ? -4.723 -18.312 -20.516 1 98.75 111 PHE B CA 1
ATOM 2152 C C . PHE B 1 111 ? -5.953 -19.203 -20.375 1 98.75 111 PHE B C 1
ATOM 2154 O O . PHE B 1 111 ? -6.445 -19.438 -19.266 1 98.75 111 PHE B O 1
ATOM 2161 N N . PRO B 1 112 ? -6.371 -19.844 -21.375 1 98.44 112 PRO B N 1
ATOM 2162 C CA . PRO B 1 112 ? -7.613 -20.609 -21.375 1 98.44 112 PRO B CA 1
ATOM 2163 C C . PRO B 1 112 ? -7.547 -21.844 -20.484 1 98.44 112 PRO B C 1
ATOM 2165 O O . PRO B 1 112 ? -8.578 -22.422 -20.141 1 98.44 112 PRO B O 1
ATOM 2168 N N . LYS B 1 113 ? -6.352 -22.281 -20.078 1 98.56 113 LYS B N 1
ATOM 2169 C CA . LYS B 1 113 ? -6.211 -23.453 -19.203 1 98.56 113 LYS B CA 1
ATOM 2170 C C . LYS B 1 113 ? -6.488 -23.078 -17.75 1 98.56 113 LYS B C 1
ATOM 2172 O O . LYS B 1 113 ? -6.66 -23.969 -16.906 1 98.56 113 LYS B O 1
ATOM 2177 N N . VAL B 1 114 ? -6.406 -21.828 -17.406 1 98.81 114 VAL B N 1
ATOM 2178 C CA . VAL B 1 114 ? -6.672 -21.375 -16.047 1 98.81 114 VAL B CA 1
ATOM 2179 C C . VAL B 1 114 ? -8.18 -21.297 -15.82 1 98.81 114 VAL B C 1
ATOM 2181 O O . VAL B 1 114 ? -8.922 -20.812 -16.688 1 98.81 114 VAL B O 1
ATOM 2184 N N . ARG B 1 115 ? -8.672 -21.781 -14.734 1 98.75 115 ARG B N 1
ATOM 2185 C CA . ARG B 1 115 ? -10.086 -21.641 -14.375 1 98.75 115 ARG B CA 1
ATOM 2186 C C . ARG B 1 115 ? -10.352 -20.328 -13.664 1 98.75 115 ARG B C 1
ATOM 2188 O O . ARG B 1 115 ? -10.414 -20.266 -12.438 1 98.75 115 ARG B O 1
ATOM 2195 N N . LEU B 1 116 ? -10.633 -19.312 -14.453 1 98.62 116 LEU B N 1
ATOM 2196 C CA . LEU B 1 116 ? -10.812 -17.969 -13.906 1 98.62 116 LEU B CA 1
ATOM 2197 C C . LEU B 1 116 ? -12.102 -17.875 -13.102 1 98.62 116 LEU B C 1
ATOM 2199 O O . LEU B 1 116 ? -13.164 -18.297 -13.57 1 98.62 116 LEU B O 1
ATOM 2203 N N . GLN B 1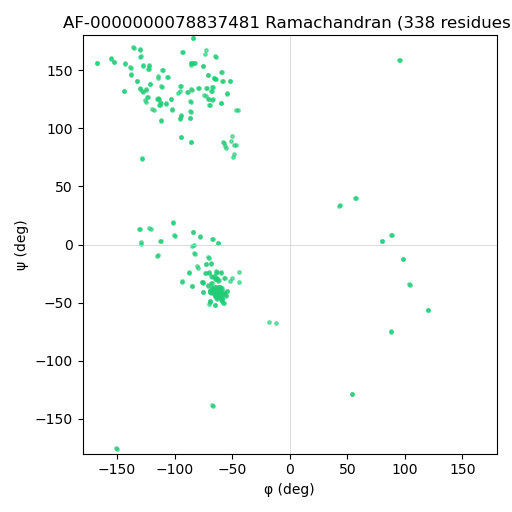 117 ? -11.984 -17.453 -11.891 1 98.38 117 GLN B N 1
ATOM 2204 C CA . GLN B 1 117 ? -13.133 -17.125 -11.055 1 98.38 117 GLN B CA 1
ATOM 2205 C C . GLN B 1 117 ? -13.336 -15.609 -10.969 1 98.38 117 GLN B C 1
ATOM 2207 O O . GLN B 1 117 ? -12.477 -14.891 -10.469 1 98.38 117 GLN B O 1
ATOM 2212 N N . ARG B 1 118 ? -14.477 -15.242 -11.484 1 96.81 118 ARG B N 1
ATOM 2213 C CA . ARG B 1 118 ? -14.852 -13.828 -11.398 1 96.81 118 ARG B CA 1
ATOM 2214 C C . ARG B 1 118 ? -15.617 -13.539 -10.117 1 96.81 118 ARG B C 1
ATOM 2216 O O . ARG B 1 118 ? -16.469 -14.328 -9.703 1 96.81 118 ARG B O 1
ATOM 2223 N N . GLY B 1 119 ? -15.219 -12.469 -9.375 1 93.5 119 GLY B N 1
ATOM 2224 C CA . GLY B 1 119 ? -16.016 -12.109 -8.211 1 93.5 119 GLY B CA 1
ATOM 2225 C C . GLY B 1 119 ? -15.234 -12.156 -6.914 1 93.5 119 GLY B C 1
ATOM 2226 O O . GLY B 1 119 ? -15.211 -11.18 -6.16 1 93.5 119 GLY B O 1
ATOM 2227 N N . PRO B 1 120 ? -14.633 -13.453 -6.672 1 95.62 120 PRO B N 1
ATOM 2228 C CA . PRO B 1 120 ? -13.922 -13.539 -5.395 1 95.62 120 PRO B CA 1
ATOM 2229 C C . PRO B 1 120 ? -12.797 -12.508 -5.277 1 95.62 120 PRO B C 1
ATOM 2231 O O . PRO B 1 120 ? -12.148 -12.188 -6.273 1 95.62 120 PRO B O 1
ATOM 2234 N N . ARG B 1 121 ? -12.578 -12.094 -4.031 1 96.31 121 ARG B N 1
ATOM 2235 C CA . ARG B 1 121 ? -11.477 -11.172 -3.793 1 96.31 121 ARG B CA 1
ATOM 2236 C C . ARG B 1 121 ? -10.133 -11.883 -3.957 1 96.31 121 ARG B C 1
ATOM 2238 O O . ARG B 1 121 ? -9.148 -11.266 -4.371 1 96.31 121 ARG B O 1
ATOM 2245 N N . PHE B 1 122 ? -10.117 -13.172 -3.549 1 97.75 122 PHE B N 1
ATOM 2246 C CA . PHE B 1 122 ? -8.922 -13.969 -3.777 1 97.75 122 PHE B CA 1
ATOM 2247 C C . PHE B 1 122 ? -9.266 -15.445 -3.889 1 97.75 122 PHE B C 1
ATOM 2249 O O . PHE B 1 122 ? -10.352 -15.867 -3.488 1 97.75 122 PHE B O 1
ATOM 2256 N N . VAL B 1 123 ? -8.445 -16.156 -4.512 1 98.25 123 VAL B N 1
ATOM 2257 C CA . VAL B 1 123 ? -8.523 -17.609 -4.664 1 98.25 123 VAL B CA 1
ATOM 2258 C C . VAL B 1 123 ? -7.25 -18.266 -4.133 1 98.25 123 VAL B C 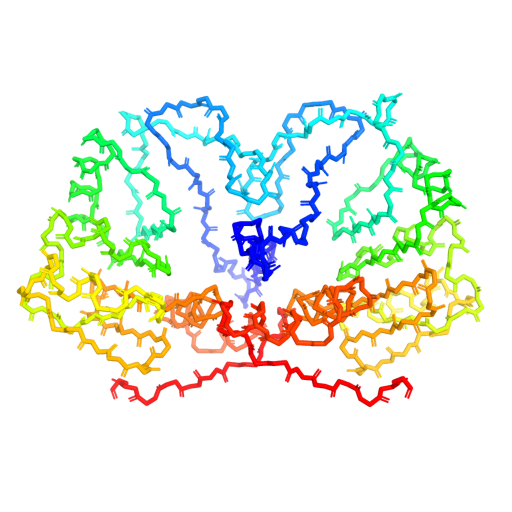1
ATOM 2260 O O . VAL B 1 123 ? -6.141 -17.859 -4.496 1 98.25 123 VAL B O 1
ATOM 2263 N N . ASP B 1 124 ? -7.359 -19.25 -3.213 1 97.75 124 ASP B N 1
ATOM 2264 C CA . ASP B 1 124 ? -6.227 -19.938 -2.604 1 97.75 124 ASP B CA 1
ATOM 2265 C C . ASP B 1 124 ? -6.246 -21.438 -2.928 1 97.75 124 ASP B C 1
ATOM 2267 O O . ASP B 1 124 ? -7.16 -22.156 -2.512 1 97.75 124 ASP B O 1
ATOM 2271 N N . ASN B 1 125 ? -5.223 -21.828 -3.641 1 97.44 125 ASN B N 1
ATOM 2272 C CA . ASN B 1 125 ? -5.062 -23.234 -3.992 1 97.44 125 ASN B CA 1
ATOM 2273 C C . ASN B 1 125 ? -4.031 -23.922 -3.1 1 97.44 125 ASN B C 1
ATOM 2275 O O . ASN B 1 125 ? -3.498 -24.969 -3.459 1 97.44 125 ASN B O 1
ATOM 2279 N N . GLY B 1 126 ? -3.711 -23.422 -2.008 1 95.94 126 GLY B N 1
ATOM 2280 C CA . GLY B 1 126 ? -2.668 -23.953 -1.143 1 95.94 126 GLY B CA 1
ATOM 2281 C C . GLY B 1 126 ? -1.291 -23.406 -1.468 1 95.94 126 GLY B C 1
ATOM 2282 O O . GLY B 1 126 ? -0.867 -22.391 -0.896 1 95.94 126 GLY B O 1
ATOM 2283 N N . ARG B 1 127 ? -0.686 -23.891 -2.551 1 96.69 127 ARG B N 1
ATOM 2284 C CA . ARG B 1 127 ? 0.671 -23.484 -2.904 1 96.69 127 ARG B CA 1
ATOM 2285 C C . ARG B 1 127 ? 0.659 -22.219 -3.76 1 96.69 127 ARG B C 1
ATOM 2287 O O . ARG B 1 127 ? 1.676 -21.531 -3.875 1 96.69 127 ARG B O 1
ATOM 2294 N N . VAL B 1 128 ? -0.44 -21.969 -4.426 1 98.5 128 VAL B N 1
ATOM 2295 C CA . VAL B 1 128 ? -0.583 -20.797 -5.266 1 98.5 128 VAL B CA 1
ATOM 2296 C C . VAL B 1 128 ? -1.887 -20.078 -4.93 1 98.5 128 VAL B C 1
ATOM 2298 O O . VAL B 1 128 ? -2.92 -20.719 -4.715 1 98.5 128 VAL B O 1
ATOM 2301 N N . ALA B 1 129 ? -1.799 -18.766 -4.793 1 98.31 129 ALA B N 1
ATOM 2302 C CA . ALA B 1 129 ? -2.98 -17.953 -4.492 1 98.31 129 ALA B CA 1
ATOM 2303 C C . ALA B 1 129 ? -2.99 -16.672 -5.316 1 98.31 129 ALA B C 1
ATOM 2305 O O . ALA B 1 129 ? -1.933 -16.125 -5.641 1 98.31 129 ALA B O 1
ATOM 2306 N N . THR B 1 130 ? -4.176 -16.234 -5.684 1 98.56 130 THR B N 1
ATOM 2307 C CA . THR B 1 130 ? -4.312 -15.039 -6.512 1 98.56 130 THR B CA 1
ATOM 2308 C C . THR B 1 130 ? -5.375 -14.102 -5.941 1 98.56 130 THR B C 1
ATOM 2310 O O . THR B 1 130 ? -6.398 -14.555 -5.43 1 98.56 130 THR B O 1
ATOM 2313 N N . ALA B 1 131 ? -5.102 -12.828 -5.996 1 97.44 131 ALA B N 1
ATOM 2314 C CA . ALA B 1 131 ? -6.051 -11.812 -5.531 1 97.44 131 ALA B CA 1
ATOM 2315 C C . ALA B 1 131 ? -6.402 -10.836 -6.648 1 97.44 131 ALA B C 1
ATOM 2317 O O . ALA B 1 131 ? -5.637 -10.664 -7.598 1 97.44 131 ALA B O 1
ATOM 2318 N N . GLY B 1 132 ? -7.602 -10.266 -6.496 1 95.38 132 GLY B N 1
ATOM 2319 C CA . GLY B 1 132 ? -7.969 -9.148 -7.352 1 95.38 132 GLY B CA 1
ATOM 2320 C C . GLY B 1 132 ? -7.141 -7.906 -7.098 1 95.38 132 GLY B C 1
ATOM 2321 O O . GLY B 1 132 ? -5.934 -7.996 -6.855 1 95.38 132 GLY B O 1
ATOM 2322 N N . GLY B 1 133 ? -7.773 -6.754 -7.098 1 89.25 133 GLY B N 1
ATOM 2323 C CA . GLY B 1 133 ? -7.098 -5.473 -6.965 1 89.25 133 GLY B CA 1
ATOM 2324 C C . GLY B 1 133 ? -6.602 -5.203 -5.555 1 89.25 133 GLY B C 1
ATOM 2325 O O . GLY B 1 133 ? -6.984 -5.902 -4.617 1 89.25 133 GLY B O 1
ATOM 2326 N N . LEU B 1 134 ? -5.824 -4.371 -5.426 1 88.12 134 LEU B N 1
ATOM 2327 C CA . LEU B 1 134 ? -5.066 -3.811 -4.312 1 88.12 134 LEU B CA 1
ATOM 2328 C C . LEU B 1 134 ? -5.613 -4.305 -2.977 1 88.12 134 LEU B C 1
ATOM 2330 O O . LEU B 1 134 ? -4.984 -5.129 -2.311 1 88.12 134 LEU B O 1
ATOM 2334 N N . THR B 1 135 ? -6.895 -3.885 -2.564 1 91.12 135 THR B N 1
ATOM 2335 C CA . THR B 1 135 ? -7.34 -4.25 -1.226 1 91.12 135 THR B CA 1
ATOM 2336 C C . THR B 1 135 ? -7.676 -5.738 -1.156 1 91.12 135 THR B C 1
ATOM 2338 O O . THR B 1 135 ? -7.605 -6.348 -0.086 1 91.12 135 THR B O 1
ATOM 2341 N N . SER B 1 136 ? -8.008 -6.332 -2.281 1 93.5 136 SER B N 1
ATOM 2342 C CA . SER B 1 136 ? -8.109 -7.789 -2.32 1 93.5 136 SER B CA 1
ATOM 2343 C C . SER B 1 136 ? -6.77 -8.438 -1.974 1 93.5 136 SER B C 1
ATOM 2345 O O . SER B 1 136 ? -6.734 -9.492 -1.335 1 93.5 136 SER B O 1
ATOM 2347 N N . GLY B 1 137 ? -5.711 -7.758 -2.457 1 93.38 137 GLY B N 1
ATOM 2348 C CA . GLY B 1 137 ? -4.383 -8.219 -2.088 1 93.38 137 GLY B CA 1
ATOM 2349 C C . GLY B 1 137 ? -4.133 -8.18 -0.593 1 93.38 137 GLY B C 1
ATOM 2350 O O . GLY B 1 137 ? -3.463 -9.062 -0.047 1 93.38 137 GLY B O 1
ATOM 2351 N N . ILE B 1 138 ? -4.637 -7.188 0.059 1 92.5 138 ILE B N 1
ATOM 2352 C CA . ILE B 1 138 ? -4.512 -7.094 1.51 1 92.5 138 ILE B CA 1
ATOM 2353 C C . ILE B 1 138 ? -5.246 -8.258 2.168 1 92.5 138 ILE B C 1
ATOM 2355 O O . ILE B 1 138 ? -4.723 -8.898 3.084 1 92.5 138 ILE B O 1
ATOM 2359 N N . ASP B 1 139 ? -6.422 -8.555 1.684 1 94.19 139 ASP B N 1
ATOM 2360 C CA . ASP B 1 139 ? -7.191 -9.672 2.221 1 94.19 139 ASP B CA 1
ATOM 2361 C C . ASP B 1 139 ? -6.438 -10.984 2.057 1 94.19 139 ASP B C 1
ATOM 2363 O O . ASP B 1 139 ? -6.395 -11.805 2.979 1 94.19 139 ASP B O 1
ATOM 2367 N N . LEU B 1 140 ? -5.875 -11.148 0.89 1 95 140 LEU B N 1
ATOM 2368 C CA . LEU B 1 140 ? -5.113 -12.375 0.666 1 95 140 LEU B CA 1
ATOM 2369 C C . LEU B 1 140 ? -3.893 -12.43 1.58 1 95 140 LEU B C 1
ATOM 2371 O O . LEU B 1 140 ? -3.574 -13.484 2.135 1 95 140 LEU B O 1
ATOM 2375 N N . ALA B 1 141 ? -3.182 -11.328 1.687 1 93.5 141 ALA B N 1
ATOM 2376 C CA . ALA B 1 141 ? -2.018 -11.281 2.568 1 93.5 141 ALA B CA 1
ATOM 2377 C C . ALA B 1 141 ? -2.402 -11.648 4 1 93.5 141 ALA B C 1
ATOM 2379 O O . ALA B 1 141 ? -1.693 -12.406 4.664 1 93.5 141 ALA B O 1
ATOM 2380 N N . LEU B 1 142 ? -3.521 -11.148 4.461 1 93 142 LEU B N 1
ATOM 2381 C CA . LEU B 1 142 ? -3.988 -11.453 5.809 1 93 142 LEU B CA 1
ATOM 2382 C C . LEU B 1 142 ? -4.363 -12.922 5.941 1 93 142 LEU B C 1
ATOM 2384 O O . LEU B 1 142 ? -4.133 -13.539 6.984 1 93 142 LEU B O 1
ATOM 2388 N N . HIS B 1 143 ? -4.961 -13.453 4.898 1 94.31 143 HIS B N 1
ATOM 2389 C CA . HIS B 1 143 ? -5.254 -14.883 4.867 1 94.31 143 HIS B CA 1
ATOM 2390 C C . HIS B 1 143 ? -3.98 -15.703 5.023 1 94.31 143 HIS B C 1
ATOM 2392 O O . HIS B 1 143 ? -3.938 -16.641 5.82 1 94.31 143 HIS B O 1
ATOM 2398 N N . VAL B 1 144 ? -2.922 -15.312 4.363 1 92.62 144 VAL B N 1
ATOM 2399 C CA . VAL B 1 144 ? -1.646 -16.016 4.43 1 92.62 144 VAL B CA 1
ATOM 2400 C C . VAL B 1 144 ? -1.027 -15.836 5.812 1 92.62 144 VAL B C 1
ATOM 2402 O O . VAL B 1 144 ? -0.452 -16.781 6.371 1 92.62 144 VAL B O 1
ATOM 2405 N N . VAL B 1 145 ? -1.11 -14.664 6.395 1 91.81 145 VAL B N 1
ATOM 2406 C CA . VAL B 1 145 ? -0.658 -14.438 7.762 1 91.81 145 VAL B CA 1
ATOM 2407 C C . VAL B 1 145 ? -1.353 -15.422 8.703 1 91.81 145 VAL B C 1
ATOM 2409 O O . VAL B 1 145 ? -0.714 -16.016 9.578 1 91.81 145 VAL B O 1
ATOM 2412 N N . GLY B 1 146 ? -2.666 -15.57 8.477 1 92.19 146 GLY B N 1
ATOM 2413 C CA . GLY B 1 146 ? -3.414 -16.516 9.289 1 92.19 146 GLY B CA 1
ATOM 2414 C C . GLY B 1 146 ? -2.916 -17.938 9.148 1 92.19 146 GLY B C 1
ATOM 2415 O O . GLY B 1 146 ? -2.861 -18.688 10.133 1 92.19 146 GLY B O 1
ATOM 2416 N N . ARG B 1 147 ? -2.521 -18.312 7.953 1 91.5 147 ARG B N 1
ATOM 2417 C CA . ARG B 1 147 ? -1.979 -19.656 7.699 1 91.5 147 ARG B CA 1
ATOM 2418 C C . ARG B 1 147 ? -0.69 -19.875 8.484 1 91.5 147 ARG B C 1
ATOM 2420 O O . ARG B 1 147 ? -0.453 -20.969 9 1 91.5 147 ARG B O 1
ATOM 2427 N N . TYR B 1 148 ? 0.106 -18.844 8.609 1 89.44 148 TYR B N 1
ATOM 2428 C CA . TYR B 1 148 ? 1.45 -19 9.148 1 89.44 148 TYR B CA 1
ATOM 2429 C C . TYR B 1 148 ? 1.469 -18.734 10.648 1 89.44 148 TYR B C 1
ATOM 2431 O O . TYR B 1 148 ? 2.201 -19.391 11.391 1 89.44 148 TYR B O 1
ATOM 2439 N N . PHE B 1 149 ? 0.571 -17.812 11.062 1 90.69 149 PHE B N 1
ATOM 2440 C CA . PHE B 1 149 ? 0.739 -17.359 12.438 1 90.69 149 PHE B CA 1
ATOM 2441 C C . PHE B 1 149 ? -0.571 -17.453 13.203 1 90.69 149 PHE B C 1
ATOM 2443 O O . PHE B 1 149 ? -0.641 -17.078 14.375 1 90.69 149 PHE B O 1
ATOM 2450 N N . GLY B 1 150 ? -1.541 -17.938 12.562 1 91.38 150 GLY B N 1
ATOM 2451 C CA . GLY B 1 150 ? -2.83 -18.094 13.211 1 91.38 150 GLY B CA 1
ATOM 2452 C C . GLY B 1 150 ? -3.775 -16.938 12.969 1 91.38 150 GLY B C 1
ATOM 2453 O O . GLY B 1 150 ? -3.336 -15.812 12.727 1 91.38 150 GLY B O 1
ATOM 2454 N N . GLU B 1 151 ? -5.074 -17.25 13.156 1 92.12 151 GLU B N 1
ATOM 2455 C CA . GLU B 1 151 ? -6.125 -16.297 12.844 1 92.12 151 GLU B CA 1
ATOM 2456 C C . GLU B 1 151 ? -6.094 -15.102 13.797 1 92.12 151 GLU B C 1
ATOM 2458 O O . GLU B 1 151 ? -6.43 -13.984 13.406 1 92.12 151 GLU B O 1
ATOM 2463 N N . GLU B 1 152 ? -5.727 -15.32 14.984 1 92.31 152 GLU B N 1
ATOM 2464 C CA . GLU B 1 152 ? -5.633 -14.219 15.938 1 92.31 152 GLU B CA 1
ATOM 2465 C C . GLU B 1 152 ? -4.621 -13.172 15.477 1 92.31 152 GLU B C 1
ATOM 2467 O O . GLU B 1 152 ? -4.879 -11.977 15.555 1 92.31 152 GLU B O 1
ATOM 2472 N N . THR B 1 153 ? -3.498 -13.664 14.945 1 91.12 153 THR B N 1
ATOM 2473 C CA . THR B 1 153 ? -2.48 -12.75 14.422 1 91.12 153 THR B CA 1
ATOM 2474 C C . THR B 1 153 ? -3 -12 13.203 1 91.12 153 THR B C 1
ATOM 2476 O O . THR B 1 153 ? -2.783 -10.789 13.07 1 91.12 153 THR B O 1
ATOM 2479 N N . ALA B 1 154 ? -3.711 -12.688 12.367 1 92.06 154 ALA B N 1
ATOM 2480 C CA . ALA B 1 154 ? -4.289 -12.055 11.188 1 92.06 154 ALA B CA 1
ATOM 2481 C C . ALA B 1 154 ? -5.281 -10.961 11.578 1 92.06 154 ALA B C 1
ATOM 2483 O O . ALA B 1 154 ? -5.273 -9.875 11.008 1 92.06 154 ALA B O 1
ATOM 2484 N N . ALA B 1 155 ? -6.113 -11.281 12.586 1 92.38 155 ALA B N 1
ATOM 2485 C CA . ALA B 1 155 ? -7.121 -10.328 13.039 1 92.38 155 ALA B CA 1
ATOM 2486 C C . ALA B 1 155 ? -6.473 -9.094 13.664 1 92.38 155 ALA B C 1
ATOM 2488 O O . ALA B 1 155 ? -6.902 -7.965 13.414 1 92.38 155 ALA B O 1
ATOM 2489 N N . ARG B 1 156 ? -5.484 -9.289 14.43 1 91.31 156 ARG B N 1
ATOM 2490 C CA . ARG B 1 156 ? -4.758 -8.18 15.039 1 91.31 156 ARG B CA 1
ATOM 2491 C C . ARG B 1 156 ? -4.086 -7.32 13.977 1 91.31 156 ARG B C 1
ATOM 2493 O O . ARG B 1 156 ? -4.059 -6.09 14.086 1 91.31 156 ARG B O 1
ATOM 2500 N N . THR B 1 157 ? -3.504 -7.965 12.977 1 90.81 157 THR B N 1
ATOM 2501 C CA . THR B 1 157 ? -2.861 -7.246 11.883 1 90.81 157 THR B CA 1
ATOM 2502 C C . THR B 1 157 ? -3.879 -6.406 11.117 1 90.81 157 THR B C 1
ATOM 2504 O O . THR B 1 157 ? -3.629 -5.238 10.812 1 90.81 157 THR B O 1
ATOM 2507 N N . ALA B 1 158 ? -5.012 -7.023 10.844 1 92 158 ALA B N 1
ATOM 2508 C CA . ALA B 1 158 ? -6.082 -6.305 10.156 1 92 158 ALA B CA 1
ATOM 2509 C C . ALA B 1 158 ? -6.527 -5.086 10.953 1 92 158 ALA B C 1
ATOM 2511 O O . ALA B 1 158 ? -6.711 -4 10.398 1 92 158 ALA B O 1
ATOM 2512 N N . ALA B 1 159 ? -6.711 -5.293 12.25 1 91.62 159 ALA B N 1
ATOM 2513 C CA . ALA B 1 159 ? -7.117 -4.203 13.133 1 91.62 159 ALA B CA 1
ATOM 2514 C C . ALA B 1 159 ? -6.074 -3.09 13.141 1 91.62 159 ALA B C 1
ATOM 2516 O O . ALA B 1 159 ? -6.418 -1.906 13.086 1 91.62 159 ALA B O 1
ATOM 2517 N N . TYR B 1 160 ? -4.844 -3.48 13.188 1 90.19 160 TYR B N 1
ATOM 2518 C CA . TYR B 1 160 ? -3.76 -2.504 13.188 1 90.19 160 TYR B CA 1
ATOM 2519 C C . TYR B 1 160 ? -3.775 -1.671 11.906 1 90.19 160 TYR B C 1
ATOM 2521 O O . TYR B 1 160 ? -3.555 -0.458 11.953 1 90.19 160 TYR B O 1
ATOM 2529 N N . MET B 1 161 ? -4.102 -2.289 10.805 1 90.94 161 MET B N 1
ATOM 2530 C CA . MET B 1 161 ? -4.129 -1.619 9.508 1 90.94 161 MET B CA 1
ATOM 2531 C C . MET B 1 161 ? -5.445 -0.875 9.305 1 90.94 161 MET B C 1
ATOM 2533 O O . MET B 1 161 ? -5.652 -0.236 8.273 1 90.94 161 MET B O 1
ATOM 2537 N N . GLU B 1 162 ? -6.367 -1.115 10.297 1 90.44 162 GLU B N 1
ATOM 2538 C CA . GLU B 1 162 ? -7.719 -0.575 10.195 1 90.44 162 GLU B CA 1
ATOM 2539 C C . GLU B 1 162 ? -8.398 -1.037 8.906 1 90.44 162 GLU B C 1
ATOM 2541 O O . GLU B 1 162 ? -9.016 -0.234 8.203 1 90.44 162 GLU B O 1
ATOM 2546 N N . HIS B 1 163 ? -8.125 -2.266 8.641 1 90.75 163 HIS B N 1
ATOM 2547 C CA . HIS B 1 163 ? -8.703 -2.916 7.465 1 90.75 163 HIS B CA 1
ATOM 2548 C C . HIS B 1 163 ? -9.852 -3.836 7.859 1 90.75 163 HIS B C 1
ATOM 2550 O O . HIS B 1 163 ? -9.695 -4.699 8.727 1 90.75 163 HIS B O 1
ATOM 2556 N N . ARG B 1 164 ? -11.023 -3.559 7.184 1 86.56 164 ARG B N 1
ATOM 2557 C CA . ARG B 1 164 ? -12.156 -4.457 7.371 1 86.56 164 ARG B CA 1
ATOM 2558 C C . ARG B 1 164 ? -12.094 -5.633 6.402 1 86.56 164 ARG B C 1
ATOM 2560 O O . ARG B 1 164 ? -12.352 -5.473 5.207 1 86.56 164 ARG B O 1
ATOM 2567 N N . ARG B 1 165 ? -11.797 -6.809 6.965 1 82.75 165 ARG B N 1
ATOM 2568 C CA . ARG B 1 165 ? -11.633 -8 6.141 1 82.75 165 ARG B CA 1
ATOM 2569 C C . ARG B 1 165 ? -12.961 -8.422 5.516 1 82.75 165 ARG B C 1
ATOM 2571 O O . ARG B 1 165 ? -14.008 -8.336 6.16 1 82.75 165 ARG B O 1
ATOM 2578 N N . VAL B 1 166 ? -12.867 -8.672 4.215 1 70.38 166 VAL B N 1
ATOM 2579 C CA . VAL B 1 166 ? -14.031 -9.273 3.562 1 70.38 166 VAL B CA 1
ATOM 2580 C C . VAL B 1 166 ? -13.867 -10.789 3.518 1 70.38 166 VAL B C 1
ATOM 2582 O O . VAL B 1 166 ? -12.867 -11.297 3.012 1 70.38 166 VAL B O 1
ATOM 2585 N N . GLN B 1 167 ? -14.359 -11.516 4.484 1 57.34 167 GLN B N 1
ATOM 2586 C CA . GLN B 1 167 ? -14.234 -12.969 4.551 1 57.34 167 GLN B CA 1
ATOM 2587 C C . GLN B 1 167 ? -14.836 -13.625 3.314 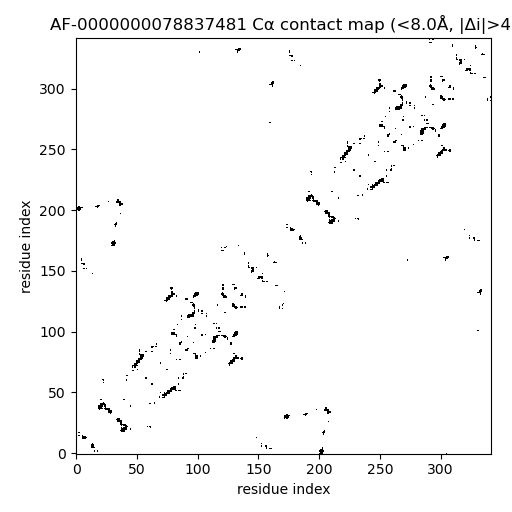1 57.34 167 GLN B C 1
ATOM 2589 O O . GLN B 1 167 ? -15.961 -13.312 2.918 1 57.34 167 GLN B O 1
ATOM 2594 N N . THR B 1 168 ? -14.047 -13.789 2.25 1 51.62 168 THR B N 1
ATOM 2595 C CA . THR B 1 168 ? -14.617 -14.539 1.137 1 51.62 168 THR B CA 1
ATOM 2596 C C . THR B 1 168 ? -14.836 -15.992 1.521 1 51.62 168 THR B C 1
ATOM 2598 O O . THR B 1 168 ? -14.094 -16.547 2.332 1 51.62 168 THR B O 1
ATOM 2601 N N . GLN B 1 169 ? -16.062 -16.484 1.385 1 43.53 169 GLN B N 1
ATOM 2602 C CA . GLN B 1 169 ? -16.5 -17.875 1.49 1 43.53 169 GLN B CA 1
ATOM 2603 C C . GLN B 1 169 ? -15.555 -18.812 0.754 1 43.53 169 GLN B C 1
ATOM 2605 O O . GLN B 1 169 ? -15.773 -20.016 0.722 1 43.53 169 GLN B O 1
ATOM 2610 N N . GLY B 1 170 ? -14.766 -18.484 -0.225 1 38.78 170 GLY B N 1
ATOM 2611 C CA . GLY B 1 170 ? -14.461 -19.641 -1.059 1 38.78 170 GLY B CA 1
ATOM 2612 C C . GLY B 1 170 ? -13.633 -20.688 -0.342 1 38.78 170 GLY B C 1
ATOM 2613 O O . GLY B 1 170 ? -13.086 -21.609 -0.975 1 38.78 170 GLY B O 1
ATOM 2614 N N . VAL B 1 171 ? -13.281 -20.672 0.905 1 34.12 171 VAL B N 1
ATOM 2615 C CA . VAL B 1 171 ? -12.594 -21.922 1.159 1 34.12 171 VAL B CA 1
ATOM 2616 C C . VAL B 1 171 ? -13.609 -23.062 1.225 1 34.12 171 VAL B C 1
ATOM 2618 O O . VAL B 1 171 ? -14.75 -22.859 1.654 1 34.12 171 VAL B O 1
#

InterPro domains:
  IPR002818 DJ-1/PfpI [PF01965] (14-145)
  IPR029062 Class I glutamine amidotransferase-like [G3DSA:3.40.50.880] (2-170)
  IPR029062 Class I glutamine amidotransferase-like [SSF52317] (12-165)
  IPR052158 Isonitrile Hydratase and Quaternary Amine Regulator [PTHR43130] (12-165)

Radius of gyration: 20.3 Å; Cα contacts (8 Å, |Δi|>4): 670; chains: 2; bounding box: 42×53×49 Å

Nearest PDB structures (foldseek):
  3mgk-assembly1_A  TM=9.093E-01  e=6.348E-11  Clostridium acetobutylicum
  3er6-assembly3_E  TM=8.315E-01  e=1.101E-08  Vibrio parahaemolyticus
  3er6-assembly1_B  TM=8.312E-01  e=1.360E-07  Vibrio parahaemolyticus
  4e08-assembly1_B  TM=8.311E-01  e=1.877E-07  Drosophila melanogaster
  4ogg-assembly1_B  TM=7.437E-01  e=3.106E-04  Arabidopsis thaliana

Sequence (342 aa):
MFQDAMAEVEGRMAHFSLYTVAPTPEPVRMTGGLVVQPRFAVADAPQPDVIVVPAQRSTEESRAWLKAASAKAEVTMSVCTGAFQLARVGLLDGLPATTHHDFWDAFEKEFPKVRLQRGPRFVDNGRVATAGGLTSGIDLALHVVGRYFGEETAARTAAYMEHRRVQTQGVMFQDAMAEVEGRMAHFSLYTVAPTPEPVRMTGGLVVQPRFAVADAPQPDVIVVPAQRSTEESRAWLKAASAKAEVTMSVCTGAFQLARVGLLDGLPATTHHDFWDAFEKEFPKVRLQRGPRFVDNGRVATAGGLTSGIDLALHVVGRYFGEETAARTAAYMEHRRVQTQGV

Solvent-accessible surface area (backbone atoms only — not comparable to full-atom values): 18342 Å² total; per-residue (Å²): 109,70,27,56,58,41,50,68,51,95,84,46,57,68,59,83,86,53,75,44,71,30,80,46,53,59,70,43,73,42,78,26,45,53,29,34,40,30,75,20,22,57,90,70,49,76,90,50,55,65,45,79,36,54,66,69,88,79,49,73,65,44,46,54,41,47,49,58,47,48,74,71,24,60,29,36,32,21,24,17,60,12,32,57,59,42,44,72,61,53,73,34,63,74,31,73,31,25,38,22,76,93,42,47,68,61,46,44,69,75,39,70,57,36,42,73,45,84,84,58,44,50,32,78,67,73,50,40,32,18,6,9,19,59,46,19,28,50,46,42,51,37,51,52,40,21,73,76,63,32,60,70,52,23,52,51,44,29,56,63,32,50,44,85,76,72,83,68,73,84,117,105,73,31,58,55,41,49,68,51,94,85,47,61,65,61,82,85,53,75,44,72,31,79,46,53,58,70,42,72,42,76,28,44,51,30,35,40,29,73,22,22,56,89,70,48,78,87,49,57,64,45,80,36,54,66,69,89,77,50,73,66,43,46,52,43,47,49,59,47,49,73,71,23,61,30,36,32,20,23,17,60,12,32,56,59,42,44,74,60,53,74,34,63,75,30,73,31,24,38,21,77,92,42,48,68,63,46,45,68,76,38,70,57,37,41,72,46,83,82,56,43,48,32,77,68,74,50,42,32,17,6,10,19,59,47,19,27,53,46,44,50,37,53,50,40,21,74,75,62,32,59,67,52,23,51,52,44,30,56,62,32,51,43,84,74,72,82,69,71,82,117

Secondary structure (DSSP, 8-state):
--STT--EETTEE-------EESSSS-EE-TTS-EE--SEEGGGPPPPSEEEE-S----HHHHHHHHHHHHH-SEEEEETTHHHHHHHTTTTTTSEE---GGGHHHHHHH-TTSEEPSS-SEEE-SSEEEE-SHHHHHHHHHHHHHHHH-HHHHHHHHHHTT------S--/--STT--EETTEE-------EESSSS-EE-TTS-EE--SEETTTPPPPSEEEE-S----HHHHHHHHHHHTT-SEEEEETTHHHHHHHTTTTTTSEE---GGGHHHHHHH-TTSEEPSS-SEEE-SSEEEE-SHHHHHHHHHHHHHHHH-HHHHHHHHHHTT---------